Protein AF-A0A1G8WPL0-F1 (afdb_monomer_lite)

Organism: NCBI:txid2200

Radius of gyration: 19.4 Å; chains: 1; bounding box: 48×48×52 Å

Sequence (226 aa):
MVRQTDLYTSIHKAHRYALYTMAIQAGRTDYSEESSLERLNDLLAAFREQLRIHIEAEETFIHPLLSRRIPGGARDLEEEHRLHSEQFENLINHLEEIRALPEDFERLGEIGLEHYRALNRFIAGYLAHLDREEEDIQPALWRLATEDELLGALGGYLSGMRDITPEDAGYLLKIMVPAYDPDELRTVFERAEGAPKEAREMLYALTESMLSTKELAAVKKRFEER

Foldseek 3Di:
DPDFFDQQPQLVLLVVLLLVVLLVLLVVQDLLDLVSLVVNLVSLVLVLVVLVLQLVLCVVQPVVLQCVQPPCRCVVLNVLSVVLNVLSVVLSVLSVVSSPDHSVPPCSVVSSVVSSVSSVVSVVSVVVSSVCCRPPVRVVSVVRDDSVSSVRSNVSSVVSVVPDDPSSLLSSLLSNLLSDALVVLLVVQVVCVPPDPVSNVSNVVSNVVRDDPVRVVSNVVVVVVD

InterPro domains:
  IPR012312 Hemerythrin-like [PF01814] (9-141)

Structure (mmCIF, N/CA/C/O backbone):
data_AF-A0A1G8WPL0-F1
#
_entry.id   AF-A0A1G8WPL0-F1
#
loop_
_atom_site.group_PDB
_atom_site.id
_atom_site.type_symbol
_atom_site.label_atom_id
_atom_site.label_alt_id
_atom_site.label_comp_id
_atom_site.label_asym_id
_atom_site.label_entity_id
_atom_site.label_seq_id
_atom_site.pdbx_PDB_ins_code
_atom_site.Cartn_x
_atom_site.Cartn_y
_atom_site.Cartn_z
_atom_site.occupancy
_atom_site.B_iso_or_equiv
_atom_site.auth_seq_id
_atom_site.auth_comp_id
_atom_site.auth_asym_id
_atom_site.auth_atom_id
_atom_site.pdbx_PDB_model_num
ATOM 1 N N . MET A 1 1 ? -26.149 4.082 16.723 1.00 41.53 1 MET A N 1
ATOM 2 C CA . MET A 1 1 ? -25.636 2.761 16.313 1.00 41.53 1 MET A CA 1
ATOM 3 C C . MET A 1 1 ? -24.198 2.724 16.794 1.00 41.53 1 MET A C 1
ATOM 5 O O . MET A 1 1 ? -23.480 3.664 16.476 1.00 41.53 1 MET A O 1
ATOM 9 N N . VAL A 1 2 ? -23.820 1.788 17.668 1.00 47.72 2 VAL A N 1
ATOM 10 C CA . VAL A 1 2 ? -22.409 1.660 18.069 1.00 47.72 2 VAL A CA 1
ATOM 11 C C . VAL A 1 2 ? -21.652 1.267 16.805 1.00 47.72 2 VAL A C 1
ATOM 13 O O . VAL A 1 2 ? -22.013 0.278 16.172 1.00 47.72 2 VAL A O 1
ATOM 16 N N . ARG A 1 3 ? -20.706 2.102 16.373 1.00 74.56 3 ARG A N 1
ATOM 17 C CA . ARG A 1 3 ? -19.837 1.784 15.240 1.00 74.56 3 ARG A CA 1
ATOM 18 C C . ARG A 1 3 ? -18.839 0.759 15.769 1.00 74.56 3 ARG A C 1
ATOM 20 O O . ARG A 1 3 ? -18.067 1.107 16.654 1.00 74.56 3 ARG A O 1
ATOM 27 N N . GLN A 1 4 ? -18.953 -0.489 15.323 1.00 89.25 4 GLN A N 1
ATOM 28 C CA . GLN A 1 4 ? -18.023 -1.550 15.711 1.00 89.25 4 GLN A CA 1
ATOM 29 C C . GLN A 1 4 ? -16.631 -1.230 15.162 1.00 89.25 4 GLN A C 1
ATOM 31 O O . GLN A 1 4 ? -16.517 -0.569 14.124 1.00 89.25 4 GLN A O 1
ATOM 36 N N . THR A 1 5 ? -15.589 -1.676 15.860 1.00 95.06 5 THR A N 1
ATOM 37 C CA . THR A 1 5 ? -14.205 -1.459 15.429 1.00 95.06 5 THR A CA 1
ATOM 38 C C . THR A 1 5 ? -13.940 -2.109 14.066 1.00 95.06 5 THR A C 1
ATOM 40 O O . THR A 1 5 ? -14.188 -3.298 13.867 1.00 95.06 5 THR A O 1
ATOM 43 N N . ASP A 1 6 ? -13.436 -1.304 13.133 1.00 95.38 6 ASP A N 1
ATOM 44 C CA . ASP A 1 6 ? -12.989 -1.705 11.797 1.00 95.38 6 ASP A CA 1
ATOM 45 C C . ASP A 1 6 ? -11.473 -1.949 11.827 1.00 95.38 6 ASP A C 1
ATOM 47 O O . ASP A 1 6 ? -10.735 -1.135 12.392 1.00 95.38 6 ASP A O 1
ATOM 51 N N . LEU A 1 7 ? -11.030 -3.080 11.279 1.00 96.81 7 LEU A N 1
ATOM 52 C CA . LEU A 1 7 ? -9.642 -3.534 11.332 1.00 96.81 7 LEU A CA 1
ATOM 53 C C . LEU A 1 7 ? -8.900 -3.388 9.996 1.00 96.81 7 LEU A C 1
ATOM 55 O O . LEU A 1 7 ? -7.680 -3.264 10.015 1.00 96.81 7 LEU A O 1
ATOM 59 N N . TYR A 1 8 ? -9.618 -3.348 8.872 1.00 97.31 8 TYR A N 1
ATOM 60 C CA . TYR A 1 8 ? -9.037 -3.476 7.530 1.00 97.31 8 TYR A CA 1
ATOM 61 C C . TYR A 1 8 ? -9.053 -2.165 6.733 1.00 97.31 8 TYR A C 1
ATOM 63 O O . TYR A 1 8 ? -8.046 -1.758 6.146 1.00 97.31 8 TYR A O 1
ATOM 71 N N . THR A 1 9 ? -10.173 -1.433 6.759 1.00 95.62 9 THR A N 1
ATOM 72 C CA . THR A 1 9 ? -10.474 -0.349 5.807 1.00 95.62 9 THR A CA 1
ATOM 73 C C . THR A 1 9 ? -9.362 0.699 5.739 1.00 95.62 9 THR A C 1
ATOM 75 O O . THR A 1 9 ? -8.951 1.136 4.661 1.00 95.62 9 THR A O 1
ATOM 78 N N . SER A 1 10 ? -8.853 1.113 6.902 1.00 93.94 10 SER A N 1
ATOM 79 C CA . SER A 1 10 ? -7.851 2.176 7.005 1.00 93.94 10 SER A CA 1
ATOM 80 C C . SER A 1 10 ? -6.560 1.793 6.277 1.00 93.94 10 SER A C 1
ATOM 82 O O . SER A 1 10 ? -6.064 2.555 5.447 1.00 93.94 10 SER A O 1
ATOM 84 N N . ILE A 1 11 ? -5.987 0.622 6.558 1.00 95.44 11 ILE A N 1
ATOM 85 C CA . ILE A 1 11 ? -4.732 0.220 5.916 1.00 95.44 11 ILE A CA 1
ATOM 86 C C . ILE A 1 11 ? -4.956 -0.138 4.441 1.00 95.44 11 ILE A C 1
ATOM 88 O O . ILE A 1 11 ? -4.162 0.260 3.587 1.00 95.44 11 ILE A O 1
ATOM 92 N N . HIS A 1 12 ? -6.091 -0.746 4.096 1.00 98.31 12 HIS A N 1
ATOM 93 C CA . HIS A 1 12 ? -6.391 -1.111 2.711 1.00 98.31 12 HIS A CA 1
ATOM 94 C C . HIS A 1 12 ? -6.567 0.102 1.800 1.00 98.31 12 HIS A C 1
ATOM 96 O O . HIS A 1 12 ? -6.199 0.053 0.626 1.00 98.31 12 HIS A O 1
ATOM 102 N N . LYS A 1 13 ? -7.069 1.233 2.309 1.00 98.19 13 LYS A N 1
ATOM 103 C CA . LYS A 1 13 ? -7.064 2.498 1.555 1.00 98.19 13 LYS A CA 1
ATOM 104 C C . LYS A 1 13 ? -5.645 2.941 1.196 1.00 98.19 13 LYS A C 1
ATOM 106 O O . LYS A 1 13 ? -5.407 3.342 0.056 1.00 98.19 13 LYS A O 1
ATOM 111 N N . ALA A 1 14 ? -4.704 2.824 2.131 1.00 97.31 14 ALA A N 1
ATOM 112 C CA . ALA A 1 14 ? -3.303 3.153 1.890 1.00 97.31 14 ALA A CA 1
ATOM 113 C C . ALA A 1 14 ? -2.668 2.192 0.867 1.00 97.31 14 ALA A C 1
ATOM 115 O O . ALA A 1 14 ? -2.010 2.634 -0.076 1.00 97.31 14 ALA A O 1
ATOM 116 N N . HIS A 1 15 ? -2.944 0.889 0.978 1.00 98.31 15 HIS A N 1
ATOM 117 C CA . HIS A 1 15 ? -2.506 -0.107 -0.003 1.00 98.31 15 HIS A CA 1
ATOM 118 C C . HIS A 1 15 ? -3.070 0.172 -1.396 1.00 98.31 15 HIS A C 1
ATOM 120 O O . HIS A 1 15 ? -2.315 0.197 -2.364 1.00 98.31 15 HIS A O 1
ATOM 126 N N . ARG A 1 16 ? -4.363 0.489 -1.519 1.00 98.62 16 ARG A N 1
ATOM 127 C CA . ARG A 1 16 ? -4.971 0.890 -2.798 1.00 98.62 16 ARG A CA 1
ATOM 128 C C . ARG A 1 16 ? -4.273 2.102 -3.411 1.00 98.62 16 ARG A C 1
ATOM 130 O O . ARG A 1 16 ? -3.974 2.079 -4.604 1.00 98.62 16 ARG A O 1
ATOM 137 N N . TYR A 1 17 ? -3.959 3.128 -2.619 1.00 98.31 17 TYR A N 1
ATOM 138 C CA . TYR A 1 17 ? -3.188 4.275 -3.107 1.00 98.31 17 TYR A CA 1
ATOM 139 C C . TYR A 1 17 ? -1.814 3.856 -3.653 1.00 98.31 17 TYR A C 1
ATOM 141 O O . TYR A 1 17 ? -1.439 4.269 -4.756 1.00 98.31 17 TYR A O 1
ATOM 149 N N . ALA A 1 18 ? -1.090 3.005 -2.920 1.00 98.25 18 ALA A N 1
ATOM 150 C CA . ALA A 1 18 ? 0.205 2.486 -3.347 1.00 98.25 18 ALA A CA 1
ATOM 151 C C . ALA A 1 18 ? 0.094 1.701 -4.665 1.00 98.25 18 ALA A C 1
ATOM 153 O O . ALA A 1 18 ? 0.794 2.017 -5.624 1.00 98.25 18 ALA A O 1
ATOM 154 N N . LEU A 1 19 ? -0.841 0.750 -4.756 1.00 98.56 19 LEU A N 1
ATOM 155 C CA . LEU A 1 19 ? -1.059 -0.097 -5.936 1.00 98.56 19 LEU A CA 1
ATOM 156 C C . LEU A 1 19 ? -1.392 0.726 -7.184 1.00 98.56 19 LEU A C 1
ATOM 158 O O . LEU A 1 19 ? -0.793 0.520 -8.241 1.00 98.56 19 LEU A O 1
ATOM 162 N N . TYR A 1 20 ? -2.311 1.690 -7.076 1.00 98.44 20 TYR A N 1
ATOM 163 C CA . TYR A 1 20 ? -2.668 2.543 -8.211 1.00 98.44 20 TYR A CA 1
ATOM 164 C C . TYR A 1 20 ? -1.515 3.454 -8.629 1.00 98.44 20 TYR A C 1
ATOM 166 O O . TYR A 1 20 ? -1.272 3.630 -9.824 1.00 98.44 20 TYR A O 1
ATOM 174 N N . THR A 1 21 ? -0.763 3.984 -7.664 1.00 97.06 21 THR A N 1
ATOM 175 C CA . THR A 1 21 ? 0.442 4.766 -7.952 1.00 97.06 21 THR A CA 1
ATOM 176 C C . THR A 1 21 ? 1.482 3.908 -8.673 1.00 97.06 21 THR A C 1
ATOM 178 O O . THR A 1 21 ? 1.992 4.325 -9.712 1.00 97.06 21 THR A O 1
ATOM 181 N N . MET A 1 22 ? 1.738 2.685 -8.199 1.00 97.00 22 MET A N 1
ATOM 182 C CA . MET A 1 22 ? 2.648 1.729 -8.838 1.00 97.00 22 MET A CA 1
ATOM 183 C C . MET A 1 22 ? 2.229 1.392 -10.266 1.00 97.00 22 MET A C 1
ATOM 185 O O . MET A 1 22 ? 3.065 1.445 -11.164 1.00 97.00 22 MET A O 1
ATOM 189 N N . ALA A 1 23 ? 0.944 1.116 -10.509 1.00 98.06 23 ALA A N 1
ATOM 190 C CA . ALA A 1 23 ? 0.442 0.846 -11.855 1.00 98.06 23 ALA A CA 1
ATOM 191 C C . ALA A 1 23 ? 0.694 2.024 -12.810 1.00 98.06 23 ALA A C 1
ATOM 193 O O . ALA A 1 23 ? 1.128 1.826 -13.945 1.00 98.06 23 ALA A O 1
ATOM 194 N N . ILE A 1 24 ? 0.451 3.256 -12.355 1.00 97.81 24 ILE A N 1
ATOM 195 C CA . ILE A 1 24 ? 0.673 4.459 -13.167 1.00 97.81 24 ILE A CA 1
ATOM 196 C C . ILE A 1 24 ? 2.165 4.656 -13.456 1.00 97.81 24 ILE A C 1
ATOM 198 O O . ILE A 1 24 ? 2.523 4.951 -14.596 1.00 97.81 24 ILE A O 1
ATOM 202 N N . GLN A 1 25 ? 3.030 4.493 -12.452 1.00 96.06 25 GLN A N 1
ATOM 203 C CA . GLN A 1 25 ? 4.475 4.673 -12.616 1.00 96.06 25 GLN A CA 1
ATOM 204 C C . GLN A 1 25 ? 5.074 3.595 -13.523 1.00 96.06 25 GLN A C 1
ATOM 206 O O . GLN A 1 25 ? 5.730 3.933 -14.504 1.00 96.06 25 GLN A O 1
ATOM 211 N N . ALA A 1 26 ? 4.759 2.320 -13.282 1.00 96.50 26 ALA A N 1
ATOM 212 C CA . ALA A 1 26 ? 5.244 1.201 -14.089 1.00 96.50 26 ALA A CA 1
ATOM 213 C C . ALA A 1 26 ? 4.806 1.286 -15.561 1.00 96.50 26 ALA A C 1
ATOM 215 O O . ALA A 1 26 ? 5.533 0.848 -16.450 1.00 96.50 26 ALA A O 1
ATOM 216 N N . GLY A 1 27 ? 3.629 1.863 -15.836 1.00 96.94 27 GLY A N 1
ATOM 217 C CA . GLY A 1 27 ? 3.153 2.108 -17.201 1.00 96.94 27 GLY A CA 1
ATOM 218 C C . GLY A 1 27 ? 3.870 3.257 -17.923 1.00 96.94 27 GLY A C 1
ATOM 219 O O . GLY A 1 27 ? 3.719 3.403 -19.135 1.00 96.94 27 GLY A O 1
ATOM 220 N N . ARG A 1 28 ? 4.630 4.083 -17.194 1.00 96.06 28 ARG A N 1
ATOM 221 C CA . ARG A 1 28 ? 5.432 5.200 -17.720 1.00 96.06 28 ARG A CA 1
ATOM 222 C C . ARG A 1 28 ? 6.934 4.914 -17.718 1.00 96.06 28 ARG A C 1
ATOM 224 O O . ARG A 1 28 ? 7.677 5.726 -18.263 1.00 96.06 28 ARG A O 1
ATOM 231 N N . THR A 1 29 ? 7.368 3.827 -17.084 1.00 96.44 29 THR A N 1
ATOM 232 C CA . THR A 1 29 ? 8.774 3.428 -16.991 1.00 96.44 29 THR A CA 1
ATOM 233 C C . THR A 1 29 ? 9.367 3.225 -18.381 1.00 96.44 29 THR A C 1
ATOM 235 O O . THR A 1 29 ? 8.833 2.460 -19.185 1.00 96.44 29 THR A O 1
ATOM 238 N N . ASP A 1 30 ? 10.491 3.888 -18.645 1.00 94.75 30 ASP A N 1
ATOM 239 C CA . ASP A 1 30 ? 11.350 3.550 -19.773 1.00 94.75 30 ASP A CA 1
ATOM 240 C C . ASP A 1 30 ? 12.241 2.372 -19.365 1.00 94.75 30 ASP A C 1
ATOM 242 O O . ASP A 1 30 ? 13.157 2.520 -18.561 1.00 94.75 30 ASP A O 1
ATOM 246 N N . TYR A 1 31 ? 11.943 1.183 -19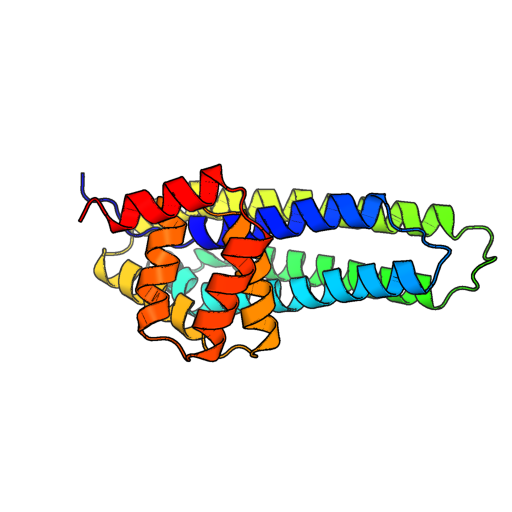.888 1.00 93.19 31 TYR A N 1
ATOM 247 C CA . TYR A 1 31 ? 12.687 -0.034 -19.557 1.00 93.19 31 TYR A CA 1
ATOM 248 C C . TYR A 1 31 ? 14.069 -0.099 -20.223 1.00 93.19 31 TYR A C 1
ATOM 250 O O . TYR A 1 31 ? 14.812 -1.033 -19.948 1.00 93.19 31 TYR A O 1
ATOM 258 N N . SER A 1 32 ? 14.413 0.868 -21.083 1.00 91.75 32 SER A N 1
ATOM 259 C CA . SER A 1 32 ? 15.751 1.008 -21.672 1.00 91.75 32 SER A CA 1
ATOM 260 C C . SER A 1 32 ? 16.666 1.966 -20.908 1.00 91.75 32 SER A C 1
ATOM 262 O O . SER A 1 32 ? 17.826 2.126 -21.274 1.00 91.75 32 SER A O 1
ATOM 264 N N . GLU A 1 33 ? 16.165 2.595 -19.840 1.00 94.31 33 GLU A N 1
ATOM 265 C CA . GLU A 1 33 ? 16.915 3.554 -19.034 1.00 94.31 33 GLU A CA 1
ATOM 266 C C . GLU A 1 33 ? 17.129 3.016 -17.610 1.00 94.31 33 GLU A C 1
ATOM 268 O O . GLU A 1 33 ? 16.176 2.895 -16.837 1.00 94.31 33 GLU A O 1
ATOM 273 N N . GLU A 1 34 ? 18.387 2.787 -17.212 1.00 93.81 34 GLU A N 1
ATOM 274 C CA . GLU A 1 34 ? 18.719 2.252 -15.876 1.00 93.81 34 GLU A CA 1
ATOM 275 C C . GLU A 1 34 ? 18.111 3.087 -14.741 1.00 93.81 34 GLU A C 1
ATOM 277 O O . GLU A 1 34 ? 17.541 2.546 -13.798 1.00 93.81 34 GLU A O 1
ATOM 282 N N . SER A 1 35 ? 18.135 4.420 -14.859 1.00 95.56 35 SER A N 1
ATOM 283 C CA . SER A 1 35 ? 17.576 5.296 -13.822 1.00 95.56 35 SER A CA 1
ATOM 284 C C . SER A 1 35 ? 16.053 5.136 -13.667 1.00 95.56 35 SER A C 1
ATOM 286 O O . SER A 1 35 ? 15.508 5.336 -12.580 1.00 95.56 35 SER A O 1
ATOM 288 N N . SER A 1 36 ? 15.344 4.778 -14.745 1.00 96.44 36 SER A N 1
ATOM 289 C CA . SER A 1 36 ? 13.910 4.476 -14.707 1.00 96.44 36 SER A CA 1
ATOM 290 C C . SER A 1 36 ? 13.631 3.120 -14.066 1.00 96.44 36 SER A C 1
ATOM 292 O O . SER A 1 36 ? 12.661 3.006 -13.311 1.00 96.44 36 SER A O 1
ATOM 294 N N . LEU A 1 37 ? 14.480 2.122 -14.318 1.00 96.31 37 LEU A N 1
ATOM 295 C CA . LEU A 1 37 ? 14.386 0.808 -13.687 1.00 96.31 37 LEU A CA 1
ATOM 296 C C . LEU A 1 37 ? 14.693 0.874 -12.186 1.00 96.31 37 LEU A C 1
ATOM 298 O O . LEU A 1 37 ? 13.946 0.297 -11.402 1.00 96.31 37 LEU A O 1
ATOM 302 N N . GLU A 1 38 ? 15.715 1.632 -11.778 1.00 96.75 38 GLU A N 1
ATOM 303 C CA . GLU A 1 38 ? 16.071 1.848 -10.368 1.00 96.75 38 GLU A CA 1
ATOM 304 C C . GLU A 1 38 ? 14.902 2.468 -9.588 1.00 96.75 38 GLU A C 1
ATOM 306 O O . GLU A 1 38 ? 14.479 1.930 -8.567 1.00 96.75 38 GLU A O 1
ATOM 311 N N . ARG A 1 39 ? 14.269 3.519 -10.131 1.00 96.56 39 ARG A N 1
ATOM 312 C CA . ARG A 1 39 ? 13.074 4.129 -9.517 1.00 96.56 39 ARG A CA 1
ATOM 313 C C . ARG A 1 39 ? 11.905 3.155 -9.374 1.00 96.56 39 ARG A C 1
ATOM 315 O O . ARG A 1 39 ? 11.168 3.227 -8.391 1.00 96.56 39 ARG A O 1
ATOM 322 N N . LEU A 1 40 ? 11.680 2.299 -10.373 1.00 97.31 40 LEU A N 1
ATOM 323 C CA . LEU A 1 40 ? 10.622 1.292 -10.305 1.00 97.31 40 LEU A CA 1
ATOM 324 C C . LEU A 1 40 ? 10.960 0.221 -9.263 1.00 97.31 40 LEU A C 1
ATOM 326 O O . LEU A 1 40 ? 10.083 -0.163 -8.494 1.00 97.31 40 LEU A O 1
ATOM 330 N N . ASN A 1 41 ? 12.219 -0.211 -9.202 1.00 97.31 41 ASN A N 1
ATOM 331 C CA . ASN A 1 41 ? 12.690 -1.177 -8.221 1.00 97.31 41 ASN A CA 1
ATOM 332 C C . ASN A 1 41 ? 12.525 -0.659 -6.788 1.00 97.31 41 ASN A C 1
ATOM 334 O O . ASN A 1 41 ? 11.943 -1.357 -5.964 1.00 97.31 41 ASN A O 1
ATOM 338 N N . ASP A 1 42 ? 12.934 0.579 -6.505 1.00 96.19 42 ASP A N 1
ATOM 339 C CA . ASP A 1 42 ? 12.771 1.192 -5.179 1.00 96.19 42 ASP A CA 1
ATOM 340 C C . ASP A 1 42 ? 11.298 1.245 -4.75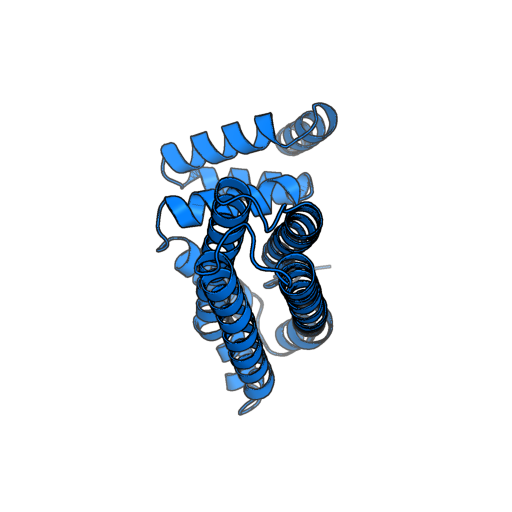5 1.00 96.19 42 ASP A C 1
ATOM 342 O O . ASP A 1 42 ? 10.947 0.971 -3.605 1.00 96.19 42 ASP A O 1
ATOM 346 N N . LEU A 1 43 ? 10.410 1.560 -5.702 1.00 96.00 43 LEU A N 1
ATOM 347 C CA . LEU A 1 43 ? 8.974 1.604 -5.460 1.00 96.00 43 LEU A CA 1
ATOM 348 C C . LEU A 1 43 ? 8.401 0.217 -5.124 1.00 96.00 43 LEU A C 1
ATOM 350 O O . LEU A 1 43 ? 7.604 0.103 -4.189 1.00 96.00 43 LEU A O 1
ATOM 354 N N . LEU A 1 44 ? 8.803 -0.824 -5.863 1.00 97.50 44 LEU A N 1
ATOM 355 C CA . LEU A 1 44 ? 8.394 -2.204 -5.588 1.00 97.50 44 LEU A CA 1
ATOM 356 C C . LEU A 1 44 ? 8.980 -2.701 -4.262 1.00 97.50 44 LEU A C 1
ATOM 358 O O . LEU A 1 44 ? 8.253 -3.277 -3.459 1.00 97.50 44 LEU A O 1
ATOM 362 N N . ALA A 1 45 ? 10.259 -2.438 -3.995 1.00 96.75 45 ALA A N 1
ATOM 363 C CA . ALA A 1 45 ? 10.938 -2.857 -2.773 1.00 96.75 45 ALA A CA 1
ATOM 364 C C . ALA A 1 45 ? 10.294 -2.250 -1.518 1.00 96.75 45 ALA A C 1
ATOM 366 O O . ALA A 1 45 ? 10.083 -2.960 -0.534 1.00 96.75 45 ALA A O 1
ATOM 367 N N . ALA A 1 46 ? 9.919 -0.969 -1.568 1.00 95.81 46 ALA A N 1
ATOM 368 C CA . ALA A 1 46 ? 9.226 -0.318 -0.464 1.00 95.81 46 ALA A CA 1
ATOM 369 C C . ALA A 1 46 ? 7.818 -0.900 -0.236 1.00 95.81 46 ALA A C 1
ATOM 371 O O . ALA A 1 46 ? 7.417 -1.124 0.906 1.00 95.81 46 ALA A O 1
ATOM 372 N N . PHE A 1 47 ? 7.072 -1.202 -1.308 1.00 97.62 47 PHE A N 1
ATOM 373 C CA . PHE A 1 47 ? 5.760 -1.842 -1.166 1.00 97.62 47 PHE A CA 1
ATOM 374 C C . PHE A 1 47 ? 5.861 -3.289 -0.672 1.00 97.62 47 PHE A C 1
ATOM 376 O O . PHE A 1 47 ? 5.035 -3.696 0.140 1.00 97.62 47 PHE A O 1
ATOM 383 N N . ARG A 1 48 ? 6.875 -4.052 -1.104 1.00 97.62 48 ARG A N 1
ATOM 384 C CA . ARG A 1 48 ? 7.140 -5.408 -0.595 1.00 97.62 48 ARG A CA 1
ATOM 385 C C . ARG A 1 48 ? 7.243 -5.408 0.922 1.00 97.62 48 ARG A C 1
ATOM 387 O O . ARG A 1 48 ? 6.630 -6.247 1.574 1.00 97.62 48 ARG A O 1
ATOM 394 N N . GLU A 1 49 ? 8.017 -4.479 1.476 1.00 96.00 49 GLU A N 1
ATOM 395 C CA . GLU A 1 49 ? 8.218 -4.434 2.920 1.00 96.00 49 GLU A CA 1
ATOM 396 C C . GLU A 1 49 ? 6.919 -4.085 3.654 1.00 96.00 49 GLU A C 1
ATOM 398 O O . GLU A 1 49 ? 6.583 -4.730 4.645 1.00 96.00 49 GLU A O 1
ATOM 403 N N . GLN A 1 50 ? 6.110 -3.164 3.117 1.00 95.50 50 GLN A N 1
ATOM 404 C CA . GLN A 1 50 ? 4.778 -2.902 3.674 1.00 95.50 50 GLN A CA 1
ATOM 405 C C . GLN A 1 50 ? 3.834 -4.099 3.587 1.00 95.50 50 GLN A C 1
ATOM 407 O O . GLN A 1 50 ? 3.132 -4.377 4.555 1.00 95.50 50 GLN A O 1
ATOM 412 N N . LEU A 1 51 ? 3.819 -4.808 2.456 1.00 96.69 51 LEU A N 1
ATOM 413 C CA . LEU A 1 51 ? 3.013 -6.013 2.278 1.00 96.69 51 LEU A CA 1
ATOM 414 C C . LEU A 1 51 ? 3.387 -7.063 3.331 1.00 96.69 51 LEU A C 1
ATOM 416 O O . LEU A 1 51 ? 2.508 -7.618 3.985 1.00 96.69 51 LEU A O 1
ATOM 420 N N . ARG A 1 52 ? 4.690 -7.268 3.552 1.00 96.56 52 ARG A N 1
ATOM 421 C CA . ARG A 1 52 ? 5.220 -8.179 4.572 1.00 96.56 52 ARG A CA 1
ATOM 422 C C . ARG A 1 52 ? 4.770 -7.783 5.983 1.00 96.56 52 ARG A C 1
ATOM 424 O O . ARG A 1 52 ? 4.279 -8.633 6.719 1.00 96.56 52 ARG A O 1
ATOM 431 N N . ILE A 1 53 ? 4.930 -6.508 6.348 1.00 94.81 53 ILE A N 1
ATOM 432 C CA . ILE A 1 53 ? 4.537 -5.965 7.661 1.00 94.81 53 ILE A CA 1
ATOM 433 C C . ILE A 1 53 ? 3.031 -6.128 7.896 1.00 94.81 53 ILE A C 1
ATOM 435 O O . ILE A 1 53 ? 2.616 -6.515 8.987 1.00 94.81 53 ILE A O 1
ATOM 439 N N . HIS A 1 54 ? 2.220 -5.821 6.885 1.00 95.69 54 HIS A N 1
ATOM 440 C CA . HIS A 1 54 ? 0.767 -5.930 6.946 1.00 95.69 54 HIS A CA 1
ATOM 441 C C . HIS A 1 54 ? 0.329 -7.372 7.188 1.00 95.69 54 HIS A C 1
ATOM 443 O O . HIS A 1 54 ? -0.290 -7.635 8.215 1.00 95.69 54 HIS A O 1
ATOM 449 N N . ILE A 1 55 ? 0.753 -8.301 6.326 1.00 96.69 55 ILE A N 1
ATOM 450 C CA . ILE A 1 55 ? 0.440 -9.732 6.443 1.00 96.69 55 ILE A CA 1
ATOM 451 C C . ILE A 1 55 ? 0.835 -10.266 7.825 1.00 96.69 55 ILE A C 1
ATOM 453 O O . ILE A 1 55 ? 0.030 -10.903 8.503 1.00 96.69 55 ILE A O 1
ATOM 457 N N . GLU A 1 56 ? 2.053 -9.962 8.289 1.00 95.88 56 GLU A N 1
ATOM 458 C CA . GLU A 1 56 ? 2.530 -10.407 9.603 1.00 95.88 56 GLU A CA 1
ATOM 459 C C . GLU A 1 56 ? 1.640 -9.883 10.742 1.00 95.88 56 GLU A C 1
ATOM 461 O O . GLU A 1 56 ? 1.318 -10.621 11.681 1.00 95.88 56 GLU A O 1
ATOM 466 N N . ALA A 1 57 ? 1.206 -8.624 10.668 1.00 95.12 57 ALA A N 1
ATOM 467 C CA . ALA A 1 57 ? 0.343 -8.026 11.676 1.00 95.12 57 ALA A CA 1
ATOM 468 C C . ALA A 1 57 ? -1.072 -8.634 11.668 1.00 95.12 57 ALA A C 1
ATOM 470 O O . ALA A 1 57 ? -1.640 -8.880 12.737 1.00 95.12 57 ALA A O 1
ATOM 471 N N . GLU A 1 58 ? -1.646 -8.927 10.505 1.00 96.56 58 GLU A N 1
ATOM 472 C CA . GLU A 1 58 ? -2.971 -9.552 10.413 1.00 96.56 58 GLU A CA 1
ATOM 473 C C . GLU A 1 58 ? -2.960 -10.990 10.920 1.00 96.56 58 GLU A C 1
ATOM 475 O O . GLU A 1 58 ? -3.782 -11.356 11.768 1.00 96.56 58 GLU A O 1
ATOM 480 N N . GLU A 1 59 ? -1.976 -11.780 10.495 1.00 97.00 59 GLU A N 1
ATOM 481 C CA . GLU A 1 59 ? -1.813 -13.168 10.929 1.00 97.00 59 GLU A CA 1
ATOM 482 C C . GLU A 1 59 ? -1.530 -13.275 12.432 1.00 97.00 59 GLU A C 1
ATOM 484 O O . GLU A 1 59 ? -1.975 -14.216 13.098 1.00 97.00 59 GLU A O 1
ATOM 489 N N . THR A 1 60 ? -0.852 -12.277 13.003 1.00 96.81 60 THR A N 1
ATOM 490 C CA . THR A 1 60 ? -0.531 -12.248 14.434 1.00 96.81 60 THR A CA 1
ATOM 491 C C . THR A 1 60 ? -1.699 -11.768 15.295 1.00 96.81 60 THR A C 1
ATOM 493 O O . THR A 1 60 ? -1.921 -12.311 16.384 1.00 96.81 60 THR A O 1
ATOM 496 N N . PHE A 1 61 ? -2.443 -10.748 14.857 1.00 96.56 61 PHE A N 1
ATOM 497 C CA . PHE A 1 61 ? -3.390 -10.038 15.728 1.00 96.56 61 PHE A CA 1
ATOM 498 C C . PHE A 1 61 ? -4.858 -10.177 15.321 1.00 96.56 61 PHE A C 1
ATOM 500 O O . PHE A 1 61 ? -5.721 -10.145 16.200 1.00 96.56 61 PHE A O 1
ATOM 507 N N . ILE A 1 62 ? -5.159 -10.370 14.035 1.00 96.56 62 ILE A N 1
ATOM 508 C CA . ILE A 1 62 ? -6.531 -10.373 13.510 1.00 96.56 62 ILE A CA 1
ATOM 509 C C . ILE A 1 62 ? -7.018 -11.800 13.239 1.00 96.56 62 ILE A C 1
ATOM 511 O O . ILE A 1 62 ? -8.011 -12.238 13.829 1.00 96.56 62 ILE A O 1
ATOM 515 N N . HIS A 1 63 ? -6.300 -12.569 12.420 1.00 96.88 63 HIS A N 1
ATOM 516 C CA . HIS A 1 63 ? -6.660 -13.940 12.038 1.00 96.88 63 HIS A CA 1
ATOM 517 C C . HIS A 1 63 ? -6.913 -14.887 13.225 1.00 96.88 63 HIS A C 1
ATOM 519 O O . HIS A 1 63 ? -7.842 -15.707 13.156 1.00 96.88 63 HIS A O 1
ATOM 525 N N . PRO A 1 64 ? -6.206 -14.770 14.371 1.00 96.31 64 PRO A N 1
ATOM 526 C CA . PRO A 1 64 ? -6.500 -15.594 15.537 1.00 96.31 64 PRO A CA 1
ATOM 527 C C . PRO A 1 64 ? -7.915 -15.400 16.094 1.00 96.31 64 PRO A C 1
ATOM 529 O O . PRO A 1 64 ? -8.448 -16.333 16.701 1.00 96.31 64 PRO A O 1
ATOM 532 N N . LEU A 1 65 ? -8.552 -14.238 15.894 1.00 95.62 65 LEU A N 1
ATOM 533 C CA . LEU A 1 65 ? -9.944 -14.022 16.303 1.00 95.62 65 LEU A CA 1
ATOM 534 C C . LEU A 1 65 ? -10.906 -14.929 15.522 1.00 95.62 65 LEU A C 1
ATOM 536 O O . LEU A 1 65 ? -11.810 -15.518 16.121 1.00 95.62 65 LEU A O 1
ATOM 540 N N . LEU A 1 66 ? -10.674 -15.114 14.218 1.00 94.50 66 LEU A N 1
ATOM 541 C CA . LEU A 1 66 ? -11.443 -16.042 13.381 1.00 94.50 66 LEU A CA 1
ATOM 542 C C . LEU A 1 66 ? -11.157 -17.488 13.773 1.00 94.50 66 LEU A C 1
ATOM 544 O O . LEU A 1 66 ? -12.076 -18.244 14.092 1.00 94.50 66 LEU A O 1
ATOM 548 N N . SER A 1 67 ? -9.877 -17.863 13.808 1.00 94.81 67 SER A N 1
ATOM 549 C CA . SER A 1 67 ? -9.443 -19.249 14.011 1.00 94.81 67 SER A CA 1
ATOM 550 C C . SER A 1 67 ? -9.835 -19.821 15.379 1.00 94.81 67 SER A C 1
ATOM 552 O O . SER A 1 67 ? -10.059 -21.026 15.507 1.00 94.81 67 SER A O 1
ATOM 554 N N . ARG A 1 68 ? -9.987 -18.974 16.409 1.00 93.69 68 ARG A N 1
ATOM 555 C CA . ARG A 1 68 ? -10.505 -19.379 17.733 1.00 93.69 68 ARG A CA 1
ATOM 556 C C . ARG A 1 68 ? -11.995 -19.725 17.729 1.00 93.69 68 ARG A C 1
ATOM 558 O O . ARG A 1 68 ? -12.447 -20.443 18.619 1.00 93.69 68 ARG A O 1
ATOM 565 N N . ARG A 1 69 ? -12.767 -19.182 16.786 1.00 93.19 69 ARG A N 1
ATOM 566 C CA . ARG A 1 69 ? -14.228 -19.350 16.700 1.00 93.19 69 ARG A CA 1
ATOM 567 C C . ARG A 1 69 ? -14.614 -20.375 15.637 1.00 93.19 69 ARG A C 1
ATOM 569 O O . ARG A 1 69 ? -15.564 -21.128 15.833 1.00 93.19 69 ARG A O 1
ATOM 576 N N . ILE A 1 70 ? -13.851 -20.431 14.550 1.00 91.75 70 ILE A N 1
ATOM 577 C CA . ILE A 1 70 ? -14.017 -21.356 13.433 1.00 91.75 70 ILE A CA 1
ATOM 578 C C . ILE A 1 70 ? -12.651 -22.010 13.193 1.00 91.75 70 ILE A C 1
ATOM 580 O O . ILE A 1 70 ? -11.749 -21.338 12.698 1.00 91.75 70 ILE A O 1
ATOM 584 N N . PRO A 1 71 ? -12.452 -23.294 13.542 1.00 90.50 71 PRO A N 1
ATOM 585 C CA . PRO A 1 71 ? -11.180 -23.972 13.310 1.00 90.50 71 PRO A CA 1
ATOM 586 C C . PRO A 1 71 ? -10.752 -23.900 11.838 1.00 90.50 71 PRO A C 1
ATOM 588 O O . PRO A 1 71 ? -11.452 -24.401 10.960 1.00 90.50 71 PRO A O 1
ATOM 591 N N . GLY A 1 72 ? -9.595 -23.285 11.577 1.00 89.19 72 GLY A N 1
ATOM 592 C CA . GLY A 1 72 ? -9.100 -23.036 10.219 1.00 89.19 72 GLY A CA 1
ATOM 593 C C . GLY A 1 72 ? -9.796 -21.885 9.485 1.00 89.19 72 GLY A C 1
ATOM 594 O O . GLY A 1 72 ? -9.646 -21.787 8.274 1.00 89.19 72 GLY A O 1
ATOM 595 N N . GLY A 1 73 ? -10.542 -21.027 10.188 1.00 90.69 73 GLY A N 1
ATOM 596 C CA . GLY A 1 73 ? -11.323 -19.931 9.607 1.00 90.69 73 GLY A CA 1
ATOM 597 C C . GLY A 1 73 ? -10.506 -18.856 8.886 1.00 90.69 73 GLY A C 1
ATOM 598 O O . GLY A 1 73 ? -11.082 -18.125 8.091 1.00 90.69 73 GLY A O 1
ATOM 599 N N . ALA A 1 74 ? -9.194 -18.788 9.131 1.00 95.31 74 ALA A N 1
ATOM 600 C CA . ALA A 1 74 ? -8.271 -17.900 8.422 1.00 95.31 74 ALA A CA 1
ATOM 601 C C . ALA A 1 74 ? -7.384 -18.615 7.384 1.00 95.31 74 ALA A C 1
ATOM 603 O O . ALA A 1 74 ? -6.632 -17.957 6.680 1.00 95.31 74 ALA A O 1
ATOM 604 N N . ARG A 1 75 ? -7.472 -19.949 7.245 1.00 96.00 75 ARG A N 1
ATOM 605 C CA . ARG A 1 75 ? -6.529 -20.728 6.418 1.00 96.00 75 ARG A CA 1
ATOM 606 C C . ARG A 1 75 ? -6.493 -20.264 4.963 1.00 96.00 75 ARG A C 1
ATOM 608 O O . ARG A 1 75 ? -5.424 -20.205 4.372 1.00 96.00 75 ARG A O 1
ATOM 615 N N . ASP A 1 76 ? -7.659 -19.983 4.391 1.00 96.75 76 ASP A N 1
ATOM 616 C CA . ASP A 1 76 ? -7.740 -19.554 2.996 1.00 96.75 76 ASP A CA 1
ATOM 617 C C . ASP A 1 76 ? -7.164 -18.139 2.809 1.00 96.75 76 ASP A C 1
ATOM 619 O O . ASP A 1 76 ? -6.578 -17.879 1.767 1.00 96.75 76 ASP A O 1
ATOM 623 N N . LEU A 1 77 ? -7.281 -17.258 3.814 1.00 97.00 77 LEU A N 1
ATOM 624 C CA . LEU A 1 77 ? -6.685 -15.912 3.793 1.00 97.00 77 LEU A CA 1
ATOM 625 C C . LEU A 1 77 ? -5.159 -15.991 3.891 1.00 97.00 77 LEU A C 1
ATOM 627 O O . LEU A 1 77 ? -4.456 -15.386 3.097 1.00 97.00 77 LEU A O 1
ATOM 631 N N . GLU A 1 78 ? -4.644 -16.808 4.812 1.00 98.00 78 GLU A N 1
ATOM 632 C CA . GLU A 1 78 ? -3.201 -17.049 4.976 1.00 98.00 78 GLU A CA 1
ATOM 633 C C . GLU A 1 78 ? -2.580 -17.670 3.705 1.00 98.00 78 GLU A C 1
ATOM 635 O O . GLU A 1 78 ? -1.455 -17.357 3.315 1.00 98.00 78 GLU A O 1
ATOM 640 N N . GLU A 1 79 ? -3.322 -18.530 3.002 1.00 98.31 79 GLU A N 1
ATOM 641 C CA . GLU A 1 79 ? -2.885 -19.057 1.706 1.00 98.31 79 GLU A CA 1
ATOM 642 C C . GLU A 1 79 ? -2.907 -17.982 0.605 1.00 98.31 79 GLU A C 1
ATOM 644 O O . GLU A 1 79 ? -1.980 -17.921 -0.205 1.00 98.31 79 GLU A O 1
ATOM 649 N N . GLU A 1 80 ? -3.918 -17.108 0.578 1.00 98.25 80 GLU A N 1
ATOM 650 C CA . GLU A 1 80 ? -3.946 -15.941 -0.315 1.00 98.25 80 GLU A CA 1
ATOM 651 C C . GLU A 1 80 ? -2.761 -14.998 -0.043 1.00 98.25 80 GLU A C 1
ATOM 653 O O . GLU A 1 80 ? -2.070 -14.615 -0.990 1.00 98.25 80 GLU A O 1
ATOM 658 N N . HIS A 1 81 ? -2.445 -14.707 1.224 1.00 98.50 81 HIS A N 1
ATOM 659 C CA . HIS A 1 81 ? -1.261 -13.938 1.630 1.00 98.50 81 HIS A CA 1
ATOM 660 C C . HIS A 1 81 ? 0.032 -14.538 1.082 1.00 98.50 81 HIS A C 1
ATOM 662 O O . HIS A 1 81 ? 0.854 -13.828 0.488 1.00 98.50 81 HIS A O 1
ATOM 668 N N . ARG A 1 82 ? 0.208 -15.856 1.239 1.00 98.50 82 ARG A N 1
ATOM 669 C CA . ARG A 1 82 ? 1.376 -16.577 0.723 1.00 98.50 82 ARG A CA 1
ATOM 670 C C . ARG A 1 82 ? 1.477 -16.451 -0.796 1.00 98.50 82 ARG A C 1
ATOM 672 O O . ARG A 1 82 ? 2.537 -16.103 -1.312 1.00 98.50 82 ARG A O 1
ATOM 679 N N . LEU A 1 83 ? 0.380 -16.701 -1.511 1.00 98.31 83 LEU A N 1
ATOM 680 C CA . LEU A 1 83 ? 0.334 -16.629 -2.973 1.00 98.31 83 LEU A CA 1
ATOM 681 C C . LEU A 1 83 ? 0.611 -15.212 -3.489 1.00 98.31 83 LEU A C 1
ATOM 683 O O . LEU A 1 83 ? 1.346 -15.050 -4.464 1.00 98.31 83 LEU A O 1
ATOM 687 N N . HIS A 1 84 ? 0.065 -14.185 -2.838 1.00 98.25 84 HIS A N 1
ATOM 688 C CA . HIS A 1 84 ? 0.315 -12.791 -3.194 1.00 98.25 84 HIS A CA 1
ATOM 689 C C . HIS A 1 84 ? 1.758 -12.373 -2.916 1.00 98.25 84 HIS A C 1
ATOM 691 O O . HIS A 1 84 ? 2.368 -11.733 -3.772 1.00 98.25 84 HIS A O 1
ATOM 697 N N . SER A 1 85 ? 2.332 -12.798 -1.789 1.00 98.19 85 SER A N 1
ATOM 698 C CA . SER A 1 85 ? 3.747 -12.568 -1.476 1.00 98.19 85 SER A CA 1
ATOM 699 C C . SER A 1 85 ? 4.656 -13.201 -2.531 1.00 98.19 85 SER A C 1
ATOM 701 O O . SER A 1 85 ? 5.519 -12.532 -3.092 1.00 98.19 85 SER A O 1
ATOM 703 N N . GLU A 1 86 ? 4.414 -14.464 -2.891 1.00 98.31 86 GLU A N 1
ATOM 704 C CA . GLU A 1 86 ? 5.169 -15.156 -3.944 1.00 98.31 86 GLU A CA 1
ATOM 705 C C . GLU A 1 86 ? 5.012 -14.489 -5.310 1.00 98.31 86 GLU A C 1
ATOM 707 O O . GLU A 1 86 ? 5.984 -14.327 -6.051 1.00 98.31 86 GLU A O 1
ATOM 712 N N . GLN A 1 87 ? 3.792 -14.082 -5.664 1.00 98.12 87 GLN A N 1
ATOM 713 C CA . GLN A 1 87 ? 3.540 -13.370 -6.909 1.00 98.12 87 GLN A CA 1
ATOM 714 C C . GLN A 1 87 ? 4.298 -12.038 -6.954 1.00 98.12 87 GLN A C 1
ATOM 716 O O . GLN A 1 87 ? 4.833 -11.693 -8.007 1.00 98.12 87 GLN A O 1
ATOM 721 N N . PHE A 1 88 ? 4.368 -11.313 -5.837 1.00 98.31 88 PHE A N 1
ATOM 722 C CA . PHE A 1 88 ? 5.069 -10.036 -5.764 1.00 98.31 88 PHE A CA 1
ATOM 723 C C . PHE A 1 88 ? 6.595 -10.199 -5.812 1.00 98.31 88 PHE A C 1
ATOM 725 O O . PHE A 1 88 ? 7.254 -9.487 -6.567 1.00 98.31 88 PHE A O 1
ATOM 732 N N . GLU A 1 89 ? 7.158 -11.198 -5.125 1.00 98.25 89 GLU A N 1
ATOM 733 C CA . GLU A 1 89 ? 8.588 -11.525 -5.245 1.00 98.25 89 GLU A CA 1
ATOM 734 C C . GLU A 1 89 ? 8.971 -11.900 -6.680 1.00 98.25 89 GLU A C 1
ATOM 736 O O . GLU A 1 89 ? 10.008 -11.474 -7.187 1.00 98.25 89 GLU A O 1
ATOM 741 N N . ASN A 1 90 ? 8.114 -12.646 -7.382 1.00 98.06 90 ASN A N 1
ATOM 742 C CA . ASN A 1 90 ? 8.344 -12.972 -8.789 1.00 98.06 90 ASN A CA 1
ATOM 743 C C . ASN A 1 90 ? 8.367 -11.724 -9.689 1.00 98.06 90 ASN A C 1
ATOM 745 O O . ASN A 1 90 ? 9.101 -11.712 -10.676 1.00 98.06 90 ASN A O 1
ATOM 749 N N . LEU A 1 91 ? 7.609 -10.669 -9.361 1.00 97.88 91 LEU A N 1
ATOM 750 C CA . LEU A 1 91 ? 7.675 -9.392 -10.085 1.00 97.88 91 LEU A CA 1
ATOM 751 C C . LEU A 1 91 ? 9.017 -8.696 -9.870 1.00 97.88 91 LEU A C 1
ATOM 753 O O . LEU A 1 91 ? 9.626 -8.256 -10.841 1.00 97.88 91 LEU A O 1
ATOM 757 N N . ILE A 1 92 ? 9.491 -8.644 -8.624 1.00 98.06 92 ILE A N 1
ATOM 758 C CA . ILE A 1 92 ? 10.787 -8.044 -8.285 1.00 98.06 92 ILE A CA 1
ATOM 759 C C . ILE A 1 92 ? 11.917 -8.797 -8.990 1.00 98.06 92 ILE A C 1
ATOM 761 O O . ILE A 1 92 ? 12.739 -8.179 -9.660 1.00 98.06 92 ILE A O 1
ATOM 765 N N . ASN A 1 93 ? 11.916 -10.131 -8.930 1.00 98.19 93 ASN A N 1
ATOM 766 C CA . ASN A 1 93 ? 12.915 -10.949 -9.619 1.00 98.19 93 ASN A CA 1
ATOM 767 C C . ASN A 1 93 ? 12.893 -10.725 -11.138 1.00 98.19 93 ASN A C 1
ATOM 769 O O . ASN A 1 93 ? 13.947 -10.585 -11.752 1.00 98.19 93 ASN A O 1
ATOM 773 N N . HIS A 1 94 ? 11.707 -10.629 -11.745 1.00 97.94 94 HIS A N 1
ATOM 774 C CA . HIS A 1 94 ? 11.580 -10.333 -13.172 1.00 97.94 94 HIS A CA 1
ATOM 775 C C . HIS A 1 94 ? 12.118 -8.935 -13.526 1.00 97.94 94 HIS A C 1
ATOM 777 O O . HIS A 1 94 ? 12.729 -8.766 -14.579 1.00 97.94 94 HIS A O 1
ATOM 783 N N . LEU A 1 95 ? 11.943 -7.932 -12.657 1.00 97.94 95 LEU A N 1
ATOM 784 C CA . LEU A 1 95 ? 12.546 -6.613 -12.863 1.00 97.94 95 LEU A CA 1
ATOM 785 C C . LEU A 1 95 ? 14.077 -6.662 -12.777 1.00 97.94 95 LEU A C 1
ATOM 787 O O . LEU A 1 95 ? 14.746 -6.058 -13.612 1.00 97.94 95 LEU A O 1
ATOM 791 N N . GLU A 1 96 ? 14.635 -7.405 -11.823 1.00 97.44 96 GLU A N 1
ATOM 792 C CA . GLU A 1 96 ? 16.086 -7.602 -11.711 1.00 97.44 96 GLU A CA 1
ATOM 793 C C . GLU A 1 96 ? 16.668 -8.315 -12.940 1.00 97.44 96 GLU A C 1
ATOM 795 O O . GLU A 1 96 ? 17.726 -7.934 -13.442 1.00 97.44 96 GLU A O 1
ATOM 800 N N . GLU A 1 97 ? 15.953 -9.302 -13.487 1.00 96.94 97 GLU A N 1
ATOM 801 C CA . GLU A 1 97 ? 16.320 -9.936 -14.757 1.00 96.94 97 GLU A CA 1
ATOM 802 C C . GLU A 1 97 ? 16.346 -8.925 -15.908 1.00 96.94 97 GLU A C 1
ATOM 804 O O . GLU A 1 97 ? 17.271 -8.960 -16.718 1.00 96.94 97 GLU A O 1
ATOM 809 N N . ILE A 1 98 ? 15.376 -8.003 -15.967 1.00 96.94 98 ILE A N 1
ATOM 810 C CA . ILE A 1 98 ? 15.356 -6.930 -16.970 1.00 96.94 98 ILE A CA 1
ATOM 811 C C . ILE A 1 98 ? 16.563 -6.000 -16.804 1.00 96.94 98 ILE A C 1
ATOM 813 O O . ILE A 1 98 ? 17.223 -5.692 -17.792 1.00 96.94 98 ILE A O 1
ATOM 817 N N . ARG A 1 99 ? 16.883 -5.589 -15.572 1.00 96.38 99 ARG A N 1
ATOM 818 C CA . ARG A 1 99 ? 18.028 -4.709 -15.261 1.00 96.38 99 ARG A CA 1
ATOM 819 C C . ARG A 1 99 ? 19.381 -5.321 -15.619 1.00 96.38 99 ARG A C 1
ATOM 821 O O . ARG A 1 99 ? 20.340 -4.605 -15.884 1.00 96.38 99 ARG A O 1
ATOM 828 N N . ALA A 1 100 ? 19.474 -6.648 -15.636 1.00 96.00 100 ALA A N 1
ATOM 829 C CA . ALA A 1 100 ? 20.685 -7.35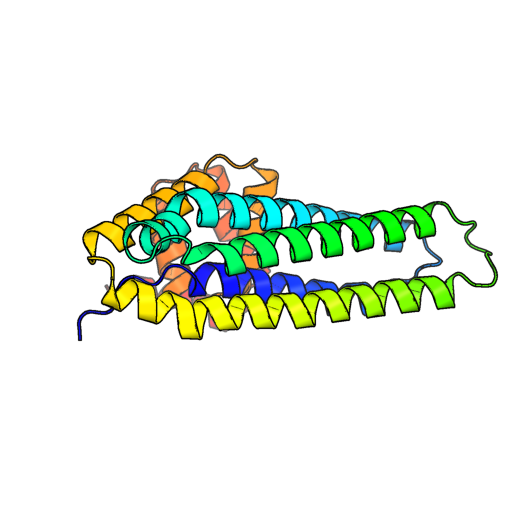5 -16.038 1.00 96.00 100 ALA A CA 1
ATOM 830 C C . ALA A 1 100 ? 20.877 -7.434 -17.569 1.00 96.00 100 ALA A C 1
ATOM 832 O O . ALA A 1 100 ? 21.937 -7.875 -18.027 1.00 96.00 100 ALA A O 1
ATOM 833 N N . LEU A 1 101 ? 19.873 -7.050 -18.368 1.00 95.88 101 LEU A N 1
ATOM 834 C CA . LEU A 1 101 ? 19.962 -7.049 -19.827 1.00 95.88 101 LEU A CA 1
ATOM 835 C C . LEU A 1 101 ? 20.698 -5.800 -20.345 1.00 95.88 101 LEU A C 1
ATOM 837 O O . LEU A 1 101 ? 20.609 -4.732 -19.745 1.00 95.88 101 LEU A O 1
ATOM 841 N N . PRO A 1 102 ? 21.394 -5.895 -21.493 1.00 92.94 102 PRO A N 1
ATOM 842 C CA . PRO A 1 102 ? 21.909 -4.718 -22.189 1.00 92.94 102 PRO A CA 1
ATOM 843 C C . PRO A 1 102 ? 20.789 -3.747 -22.594 1.00 92.94 102 PRO A C 1
ATOM 845 O O . PRO A 1 102 ? 19.716 -4.182 -23.015 1.00 92.94 102 PRO A O 1
ATOM 848 N N . GLU A 1 103 ? 21.066 -2.441 -22.561 1.00 89.06 103 GLU A N 1
ATOM 849 C CA . GLU A 1 103 ? 20.111 -1.389 -22.962 1.00 89.06 103 GLU A CA 1
ATOM 850 C C . GLU A 1 103 ? 19.617 -1.548 -24.416 1.00 89.06 103 GLU A C 1
ATOM 852 O O . GLU A 1 103 ? 18.491 -1.180 -24.743 1.00 89.06 103 GLU A O 1
ATOM 857 N N . ASP A 1 104 ? 20.442 -2.125 -25.296 1.00 89.62 104 ASP A N 1
ATOM 858 C CA . ASP A 1 104 ? 20.140 -2.373 -26.711 1.00 89.62 104 ASP A CA 1
ATOM 859 C C . ASP A 1 104 ? 19.564 -3.773 -26.986 1.00 89.62 104 ASP A C 1
ATOM 861 O O . ASP A 1 104 ? 19.470 -4.203 -28.141 1.00 89.62 104 ASP A O 1
ATOM 865 N N . PHE A 1 105 ? 19.151 -4.496 -25.942 1.00 95.06 105 PHE A N 1
ATOM 866 C CA . PHE A 1 105 ? 18.555 -5.815 -26.090 1.00 95.06 105 PHE A CA 1
ATOM 867 C C . PHE A 1 105 ? 17.262 -5.750 -26.922 1.00 95.06 105 PHE A C 1
ATOM 869 O O . PHE A 1 105 ? 16.284 -5.107 -26.547 1.00 95.06 105 PHE A O 1
ATOM 876 N N . GLU A 1 106 ? 17.233 -6.476 -28.046 1.00 94.25 106 GLU A N 1
ATOM 877 C CA . GLU A 1 106 ? 16.185 -6.388 -29.082 1.00 94.25 106 GLU A CA 1
ATOM 878 C C . GLU A 1 106 ? 14.751 -6.511 -28.535 1.00 94.25 106 GLU A C 1
ATOM 880 O O . GLU A 1 106 ? 13.831 -5.869 -29.040 1.00 94.25 106 GLU A O 1
ATOM 885 N N . ARG A 1 107 ? 14.550 -7.318 -27.484 1.00 95.62 107 ARG A N 1
ATOM 886 C CA . ARG A 1 107 ? 13.225 -7.615 -26.913 1.00 95.62 107 ARG A CA 1
ATOM 887 C C . ARG A 1 107 ? 12.921 -6.862 -25.617 1.00 95.62 107 ARG A C 1
ATOM 889 O O . ARG A 1 107 ? 11.927 -7.176 -24.965 1.00 95.62 107 ARG A O 1
ATOM 896 N N . LEU A 1 108 ? 13.731 -5.874 -25.235 1.00 94.62 108 LEU A N 1
ATOM 897 C CA . LEU A 1 108 ? 13.602 -5.173 -23.952 1.00 94.62 108 LEU A CA 1
ATOM 898 C C . LEU A 1 108 ? 12.208 -4.556 -23.761 1.00 94.62 108 LEU A C 1
ATOM 900 O O . LEU A 1 108 ? 11.588 -4.721 -22.712 1.00 94.62 108 LEU A O 1
ATOM 904 N N . GLY A 1 109 ? 11.654 -3.953 -24.818 1.00 92.94 109 GLY A N 1
ATOM 905 C CA . GLY A 1 109 ? 10.296 -3.404 -24.797 1.00 92.94 109 GLY A CA 1
ATOM 906 C C . GLY A 1 109 ? 9.194 -4.457 -24.602 1.00 92.94 109 GLY A C 1
ATOM 907 O O . GLY A 1 109 ? 8.201 -4.187 -23.929 1.00 92.94 109 GLY A O 1
ATOM 908 N N . GLU A 1 110 ? 9.357 -5.669 -25.146 1.00 96.50 110 GLU A N 1
ATOM 909 C CA . GLU A 1 110 ? 8.392 -6.763 -24.952 1.00 96.50 110 GLU A CA 1
ATOM 910 C C . GLU A 1 110 ? 8.407 -7.273 -23.509 1.00 96.50 110 GLU A C 1
ATOM 912 O O . GLU A 1 110 ? 7.347 -7.495 -22.921 1.00 96.50 110 GLU A O 1
ATOM 917 N N . ILE A 1 111 ? 9.604 -7.445 -22.941 1.00 97.19 111 ILE A N 1
ATOM 918 C CA . ILE A 1 111 ? 9.788 -7.955 -21.579 1.00 97.19 111 ILE A CA 1
ATOM 919 C C . ILE A 1 111 ? 9.307 -6.915 -20.558 1.00 97.19 111 ILE A C 1
ATOM 921 O O . ILE A 1 111 ? 8.546 -7.255 -19.652 1.00 97.19 111 ILE A O 1
ATOM 925 N N . GLY A 1 112 ? 9.632 -5.633 -20.762 1.00 97.00 112 GLY A N 1
ATOM 926 C CA . GLY A 1 112 ? 9.117 -4.540 -19.934 1.00 97.00 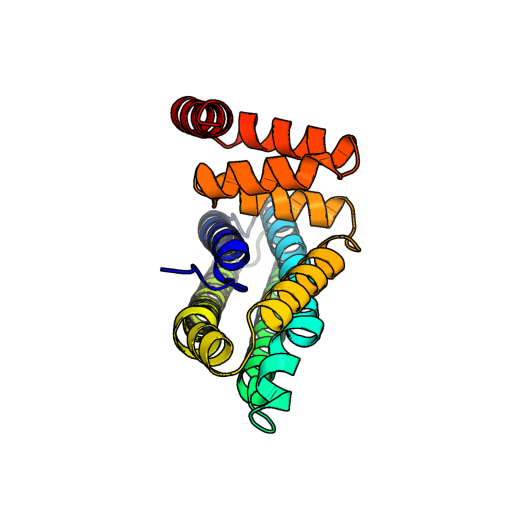112 GLY A CA 1
ATOM 927 C C . GLY A 1 112 ? 7.587 -4.438 -19.957 1.00 97.00 112 GLY A C 1
ATOM 928 O O . GLY A 1 112 ? 6.947 -4.284 -18.913 1.00 97.00 112 GLY A O 1
ATOM 929 N N . LEU A 1 113 ? 6.961 -4.617 -21.128 1.00 97.25 113 LEU A N 1
ATOM 930 C CA . LEU A 1 113 ? 5.500 -4.672 -21.234 1.00 97.25 113 LEU A CA 1
ATOM 931 C C . LEU A 1 113 ? 4.909 -5.868 -20.473 1.00 97.25 113 LEU A C 1
ATOM 933 O O . LEU A 1 113 ? 3.841 -5.740 -19.868 1.00 97.25 113 LEU A O 1
ATOM 937 N N . GLU A 1 114 ? 5.568 -7.027 -20.496 1.00 98.06 114 GLU A N 1
ATOM 938 C CA . GLU A 1 114 ? 5.106 -8.183 -19.729 1.00 98.06 114 GLU A CA 1
ATOM 939 C C . GLU A 1 114 ? 5.265 -7.970 -18.222 1.00 98.06 114 GLU A C 1
ATOM 941 O O . GLU A 1 114 ? 4.338 -8.294 -17.482 1.00 98.06 114 GLU A O 1
ATOM 946 N N . HIS A 1 115 ? 6.355 -7.347 -17.764 1.00 98.38 115 HIS A N 1
ATOM 947 C CA . HIS A 1 115 ? 6.514 -6.953 -16.361 1.00 98.38 115 HIS A CA 1
ATOM 948 C C . HIS A 1 115 ? 5.365 -6.040 -15.905 1.00 98.38 115 HIS A C 1
ATOM 950 O O . HIS A 1 115 ? 4.685 -6.327 -14.917 1.00 98.38 115 HIS A O 1
ATOM 956 N N . TYR A 1 116 ? 5.050 -5.003 -16.687 1.00 98.50 116 TYR A N 1
ATOM 957 C CA . TYR A 1 116 ? 3.907 -4.128 -16.419 1.00 98.50 116 TYR A CA 1
ATOM 958 C C . TYR A 1 116 ? 2.571 -4.892 -16.362 1.00 98.50 116 TYR A C 1
ATOM 960 O O . TYR A 1 116 ? 1.748 -4.672 -15.467 1.00 98.50 116 TYR A O 1
ATOM 968 N N . ARG A 1 117 ? 2.328 -5.817 -17.297 1.00 98.50 117 ARG A N 1
ATOM 969 C CA . ARG A 1 117 ? 1.105 -6.638 -17.297 1.00 98.50 117 ARG A CA 1
ATOM 970 C C . ARG A 1 117 ? 1.042 -7.568 -16.092 1.00 98.50 117 ARG A C 1
ATOM 972 O O . ARG A 1 117 ? -0.028 -7.710 -15.506 1.00 98.50 117 ARG A O 1
ATOM 979 N N . ALA A 1 118 ? 2.160 -8.175 -15.710 1.00 98.50 118 ALA A N 1
ATOM 980 C CA . ALA A 1 118 ? 2.251 -9.038 -14.544 1.00 98.50 118 ALA A CA 1
ATOM 981 C C . ALA A 1 118 ? 1.940 -8.267 -13.251 1.00 98.50 118 ALA A C 1
ATOM 983 O O . ALA A 1 118 ? 1.135 -8.753 -12.454 1.00 98.50 118 ALA A O 1
ATOM 984 N N . LEU A 1 119 ? 2.454 -7.039 -13.103 1.00 98.75 119 LEU A N 1
ATOM 985 C CA . LEU A 1 119 ? 2.104 -6.152 -11.988 1.00 98.75 119 LEU A CA 1
ATOM 986 C C . LEU A 1 119 ? 0.592 -5.904 -11.918 1.00 98.75 119 LEU A C 1
ATOM 988 O O . LEU A 1 119 ? -0.010 -6.027 -10.857 1.00 98.75 119 LEU A O 1
ATOM 992 N N . ASN A 1 120 ? -0.061 -5.620 -13.047 1.00 98.69 120 ASN A N 1
ATOM 993 C CA . ASN A 1 120 ? -1.510 -5.389 -13.057 1.00 98.69 120 ASN A CA 1
ATOM 994 C C . ASN A 1 120 ? -2.326 -6.653 -12.745 1.00 98.69 120 ASN A C 1
ATOM 996 O O . ASN A 1 120 ? -3.399 -6.550 -12.153 1.00 98.69 120 ASN A O 1
ATOM 1000 N N . ARG A 1 121 ? -1.831 -7.849 -13.095 1.00 98.56 121 ARG A N 1
ATOM 1001 C CA . ARG A 1 121 ? -2.462 -9.113 -12.674 1.00 98.56 121 ARG A CA 1
ATOM 1002 C C . ARG A 1 121 ? -2.342 -9.323 -11.164 1.00 98.56 121 ARG A C 1
ATOM 1004 O O . ARG A 1 121 ? -3.311 -9.766 -10.558 1.00 98.56 121 ARG A O 1
ATOM 1011 N N . PHE A 1 122 ? -1.196 -8.985 -10.566 1.00 98.69 122 PHE A N 1
ATOM 1012 C CA . PHE A 1 122 ? -1.034 -8.979 -9.108 1.00 98.69 122 PHE A CA 1
ATOM 1013 C C . PHE A 1 122 ? -2.014 -8.007 -8.453 1.00 98.69 122 PHE A C 1
ATOM 1015 O O . PHE A 1 122 ? -2.778 -8.418 -7.589 1.00 98.69 122 PHE A O 1
ATOM 1022 N N . ILE A 1 123 ? -2.065 -6.756 -8.925 1.00 98.75 123 ILE A N 1
ATOM 1023 C CA . ILE A 1 123 ? -2.976 -5.736 -8.388 1.00 98.75 123 ILE A CA 1
ATOM 1024 C C . ILE A 1 123 ? -4.429 -6.220 -8.451 1.00 98.75 123 ILE A C 1
ATOM 1026 O O . ILE A 1 123 ? -5.150 -6.096 -7.470 1.00 98.75 123 ILE A O 1
ATOM 1030 N N . ALA A 1 124 ? -4.860 -6.804 -9.573 1.00 98.69 124 ALA A N 1
ATOM 1031 C CA . ALA A 1 124 ? -6.219 -7.322 -9.707 1.00 98.69 124 ALA A CA 1
ATOM 1032 C C . ALA A 1 124 ? -6.539 -8.432 -8.690 1.00 98.69 124 ALA A C 1
ATOM 1034 O O . ALA A 1 124 ? -7.620 -8.421 -8.107 1.00 98.69 124 ALA A O 1
ATOM 1035 N N . GLY A 1 125 ? -5.609 -9.366 -8.468 1.00 98.50 125 GLY A N 1
ATOM 1036 C CA . GLY A 1 125 ? -5.772 -10.425 -7.469 1.00 98.50 125 GLY A CA 1
ATOM 1037 C C . GLY A 1 125 ? -5.785 -9.877 -6.044 1.00 98.50 125 GLY A C 1
ATOM 1038 O O . GLY A 1 125 ? -6.697 -10.173 -5.283 1.00 98.50 125 GLY A O 1
ATOM 1039 N N . TYR A 1 126 ? -4.823 -9.017 -5.716 1.00 98.62 126 TYR A N 1
ATOM 1040 C CA . TYR A 1 126 ? -4.692 -8.450 -4.380 1.00 98.62 126 TYR A CA 1
ATOM 1041 C C . TYR A 1 126 ? -5.887 -7.560 -4.011 1.00 98.62 126 TYR A C 1
ATOM 1043 O O . TYR A 1 126 ? -6.388 -7.635 -2.899 1.00 98.62 126 TYR A O 1
ATOM 1051 N N . LEU A 1 127 ? -6.439 -6.786 -4.954 1.00 98.75 127 LEU A N 1
ATOM 1052 C CA . LEU A 1 127 ? -7.669 -6.021 -4.715 1.00 98.75 127 LEU A CA 1
ATOM 1053 C C . LEU A 1 127 ? -8.881 -6.910 -4.397 1.00 98.75 127 LEU A C 1
ATOM 1055 O O . LEU A 1 127 ? -9.726 -6.490 -3.613 1.00 98.75 127 LEU A O 1
ATOM 1059 N N . ALA A 1 128 ? -8.976 -8.103 -4.994 1.00 98.56 128 ALA A N 1
ATOM 1060 C CA . ALA A 1 128 ? -10.043 -9.054 -4.682 1.00 98.56 128 ALA A CA 1
ATOM 1061 C C . ALA A 1 128 ? -9.875 -9.664 -3.282 1.00 98.56 128 ALA A C 1
ATOM 1063 O O . ALA A 1 128 ? -10.862 -9.903 -2.594 1.00 98.56 128 ALA A O 1
ATOM 1064 N N . HIS A 1 129 ? -8.632 -9.872 -2.851 1.00 98.50 129 HIS A N 1
ATOM 1065 C CA . HIS A 1 129 ? -8.319 -10.297 -1.492 1.00 98.50 129 HIS A CA 1
ATOM 1066 C C . HIS A 1 129 ? -8.710 -9.223 -0.455 1.00 98.50 129 HIS A C 1
ATOM 1068 O O . HIS A 1 129 ? -9.498 -9.519 0.440 1.00 98.50 129 HIS A O 1
ATOM 1074 N N . LEU A 1 130 ? -8.314 -7.955 -0.656 1.00 98.56 130 LEU A N 1
ATOM 1075 C CA . LEU A 1 130 ? -8.721 -6.854 0.239 1.00 98.56 130 LEU A CA 1
ATOM 1076 C C . LEU A 1 130 ? -10.253 -6.700 0.326 1.00 98.56 130 LEU A C 1
ATOM 1078 O O . LEU A 1 130 ? -10.793 -6.374 1.380 1.00 98.56 130 LEU A O 1
ATOM 1082 N N . ASP A 1 131 ? -10.960 -6.908 -0.790 1.00 98.50 131 ASP A N 1
ATOM 1083 C CA . ASP A 1 131 ? -12.430 -6.880 -0.843 1.00 98.50 131 ASP A CA 1
ATOM 1084 C C . ASP A 1 131 ? -13.051 -8.019 -0.022 1.00 98.50 131 ASP A C 1
ATOM 1086 O O . ASP A 1 131 ? -13.965 -7.780 0.763 1.00 98.50 131 ASP A O 1
ATOM 1090 N N . ARG A 1 132 ? -12.510 -9.240 -0.121 1.00 98.06 132 ARG A N 1
ATOM 1091 C CA . ARG A 1 132 ? -12.940 -10.386 0.695 1.00 98.06 132 ARG A CA 1
ATOM 1092 C C . ARG A 1 132 ? -12.786 -10.096 2.187 1.00 98.06 132 ARG A C 1
ATOM 1094 O O . ARG A 1 132 ? -13.673 -10.414 2.980 1.00 98.06 132 ARG A O 1
ATOM 1101 N N . GLU A 1 133 ? -11.678 -9.492 2.593 1.00 98.31 133 GLU A N 1
ATOM 1102 C CA . GLU A 1 133 ? -11.453 -9.141 3.995 1.00 98.31 133 GLU A CA 1
ATOM 1103 C C . GLU A 1 133 ? -12.456 -8.104 4.505 1.00 98.31 133 GLU A C 1
ATOM 1105 O O . GLU A 1 133 ? -13.013 -8.246 5.596 1.00 98.31 133 GLU A O 1
ATOM 1110 N N . GLU A 1 134 ? -12.748 -7.094 3.693 1.00 98.25 134 GLU A N 1
ATOM 1111 C CA . GLU A 1 134 ? -13.677 -6.019 4.035 1.00 98.25 134 GLU A CA 1
ATOM 1112 C C . GLU A 1 134 ? -15.151 -6.461 4.004 1.00 98.25 134 GLU A C 1
ATOM 1114 O O . GLU A 1 134 ? -15.916 -6.088 4.894 1.00 98.25 134 GLU A O 1
ATOM 1119 N N . GLU A 1 135 ? -15.561 -7.264 3.022 1.00 97.25 135 GLU A N 1
ATOM 1120 C CA . GLU A 1 135 ? -16.970 -7.620 2.797 1.00 97.25 135 GLU A CA 1
ATOM 1121 C C . GLU A 1 135 ? -17.373 -8.925 3.503 1.00 97.25 135 GLU A C 1
ATOM 1123 O O . GLU A 1 135 ? -18.479 -9.027 4.042 1.00 97.25 135 GLU A O 1
ATOM 1128 N N . ASP A 1 136 ? -16.477 -9.913 3.584 1.00 95.75 136 ASP A N 1
ATOM 1129 C CA . ASP A 1 136 ? -16.789 -11.207 4.200 1.00 95.75 136 ASP A CA 1
ATOM 1130 C C . ASP A 1 136 ? -16.250 -11.304 5.630 1.00 95.75 136 ASP A C 1
ATOM 1132 O O . ASP A 1 136 ? -16.970 -11.690 6.567 1.00 95.75 136 ASP A O 1
ATOM 1136 N N . ILE A 1 137 ? -14.974 -10.960 5.813 1.00 97.00 137 ILE A N 1
ATOM 1137 C CA . ILE A 1 137 ? -14.253 -11.233 7.058 1.00 97.00 137 ILE A CA 1
ATOM 1138 C C . ILE A 1 137 ? -14.573 -10.201 8.134 1.00 97.00 137 ILE A C 1
ATOM 1140 O O . ILE A 1 137 ? -14.882 -10.585 9.266 1.00 97.00 137 ILE A O 1
ATOM 1144 N N . GLN A 1 138 ? -14.581 -8.909 7.807 1.00 97.25 138 GLN A N 1
ATOM 1145 C CA . GLN A 1 138 ? -14.902 -7.846 8.757 1.00 97.25 138 GLN A CA 1
ATOM 1146 C C . GLN A 1 138 ? -16.298 -8.035 9.380 1.00 97.25 138 GLN A C 1
ATOM 1148 O O . GLN A 1 138 ? -16.403 -8.012 10.616 1.00 97.25 138 GLN A O 1
ATOM 1153 N N . PRO A 1 139 ? -17.373 -8.333 8.616 1.00 96.00 139 PRO A N 1
ATOM 1154 C CA . PRO A 1 139 ? -18.670 -8.617 9.218 1.00 96.00 139 PRO A CA 1
ATOM 1155 C C . PRO A 1 139 ? -18.695 -9.928 10.006 1.00 96.00 139 PRO A C 1
ATOM 1157 O O . PRO A 1 139 ? -19.458 -10.045 10.968 1.00 96.00 139 PRO A O 1
ATOM 1160 N N . ALA A 1 140 ? -17.898 -10.934 9.629 1.00 95.38 140 ALA A N 1
ATOM 1161 C CA . ALA A 1 140 ? -17.763 -12.155 10.421 1.00 95.38 140 ALA A CA 1
ATOM 1162 C C . ALA A 1 140 ? -17.114 -11.872 11.781 1.00 95.38 140 ALA A C 1
ATOM 1164 O O . ALA A 1 140 ? -17.645 -12.307 12.804 1.00 95.38 140 ALA A O 1
ATOM 1165 N N . LEU A 1 141 ? -16.042 -11.081 11.816 1.00 96.50 141 LEU A N 1
ATOM 1166 C CA . LEU A 1 141 ? -15.393 -10.634 13.048 1.00 96.50 141 LEU A CA 1
ATOM 1167 C C . LEU A 1 141 ? -16.369 -9.876 13.953 1.00 96.50 141 LEU A C 1
ATOM 1169 O O . LEU A 1 141 ? -16.488 -10.211 15.129 1.00 96.50 141 LEU A O 1
ATOM 1173 N N . TRP A 1 142 ? -17.161 -8.954 13.402 1.00 96.50 142 TRP A N 1
ATOM 1174 C CA . TRP A 1 142 ? -18.206 -8.240 14.148 1.00 96.50 142 TRP A CA 1
ATOM 1175 C C . TRP A 1 142 ? -19.279 -9.139 14.769 1.00 96.50 142 TRP A C 1
ATOM 1177 O O . TRP A 1 142 ? -19.898 -8.751 15.761 1.00 96.50 142 TRP A O 1
ATOM 1187 N N . ARG A 1 143 ? -19.529 -10.322 14.195 1.00 95.12 143 ARG A N 1
ATOM 1188 C CA . ARG A 1 143 ? -20.471 -11.312 14.746 1.00 95.12 143 ARG A CA 1
ATOM 1189 C C . ARG A 1 143 ? -19.827 -12.244 15.771 1.00 95.12 143 ARG A C 1
ATOM 1191 O O . ARG A 1 143 ? -20.537 -12.779 16.620 1.00 95.12 143 ARG A O 1
ATOM 1198 N N . LEU A 1 144 ? -18.525 -12.498 15.652 1.00 94.38 144 LEU A N 1
ATOM 1199 C CA . LEU A 1 144 ? -17.819 -13.564 16.370 1.00 94.38 144 LEU A CA 1
ATOM 1200 C C . LEU A 1 144 ? -16.948 -13.065 17.533 1.00 94.38 144 LEU A C 1
ATOM 1202 O O . LEU A 1 144 ? -16.633 -13.855 18.432 1.00 94.38 144 LEU A O 1
ATOM 1206 N N . ALA A 1 145 ? -16.559 -11.792 17.513 1.00 95.31 145 ALA A N 1
ATOM 1207 C CA . ALA A 1 145 ? -15.697 -11.159 18.502 1.00 95.31 145 ALA A CA 1
ATOM 1208 C C . ALA A 1 145 ? -16.437 -10.060 19.276 1.00 95.31 145 ALA A C 1
ATOM 1210 O O . ALA A 1 145 ? -17.376 -9.435 18.776 1.00 95.31 145 ALA A O 1
ATOM 1211 N N . THR A 1 146 ? -16.016 -9.826 20.516 1.00 95.75 146 THR A N 1
ATOM 1212 C CA . THR A 1 146 ? -16.479 -8.669 21.293 1.00 95.75 146 THR A CA 1
ATOM 1213 C C . THR A 1 146 ? -15.767 -7.393 20.844 1.00 95.75 146 THR A C 1
ATOM 1215 O O . THR A 1 146 ? -14.687 -7.443 20.260 1.00 95.75 146 THR A O 1
ATOM 1218 N N . GLU A 1 147 ? -16.334 -6.227 21.163 1.00 96.31 147 GLU A N 1
ATOM 1219 C CA . GLU A 1 147 ? -15.683 -4.941 20.873 1.00 96.31 147 GLU A CA 1
ATOM 1220 C C . GLU A 1 147 ? -14.297 -4.830 21.535 1.00 96.31 147 GLU A C 1
ATOM 1222 O O . GLU A 1 147 ? -13.359 -4.352 20.907 1.00 96.31 147 GLU A O 1
ATOM 1227 N N . ASP A 1 148 ? -14.132 -5.344 22.760 1.00 96.81 148 ASP A N 1
ATOM 1228 C CA . ASP A 1 148 ? -12.835 -5.366 23.452 1.00 96.81 148 ASP A CA 1
ATOM 1229 C C . ASP A 1 148 ? -11.808 -6.266 22.741 1.00 96.81 148 ASP A C 1
ATOM 1231 O O . ASP A 1 148 ? -10.626 -5.927 22.680 1.00 96.81 148 ASP A O 1
ATOM 1235 N N . GLU A 1 149 ? -12.242 -7.406 22.183 1.00 96.94 149 GLU A N 1
ATOM 1236 C CA . GLU A 1 149 ? -11.380 -8.281 21.376 1.00 96.94 149 GLU A CA 1
ATOM 1237 C C . GLU A 1 149 ? -10.939 -7.573 20.083 1.00 96.94 149 GLU A C 1
ATOM 1239 O O . GLU A 1 149 ? -9.761 -7.632 19.731 1.00 96.94 149 GLU A O 1
ATOM 1244 N N . LEU A 1 150 ? -11.851 -6.857 19.414 1.00 97.44 150 LEU A N 1
ATOM 1245 C CA . LEU A 1 150 ? -11.549 -6.087 18.201 1.00 97.44 150 LEU A CA 1
ATOM 1246 C C . LEU A 1 150 ? -10.607 -4.910 18.488 1.00 97.44 150 LEU A C 1
ATOM 1248 O O . LEU A 1 150 ? -9.622 -4.725 17.778 1.00 97.44 150 LEU A O 1
ATOM 1252 N N . LEU A 1 151 ? -10.856 -4.143 19.552 1.00 96.19 151 LEU A N 1
ATOM 1253 C CA . LEU A 1 151 ? -9.969 -3.059 19.985 1.00 96.19 151 LEU A CA 1
ATOM 1254 C C . LEU A 1 151 ? -8.581 -3.583 20.371 1.00 96.19 151 LEU A C 1
ATOM 1256 O O . LEU A 1 151 ? -7.574 -2.948 20.055 1.00 96.19 151 LEU A O 1
ATOM 1260 N N . GLY A 1 152 ? -8.520 -4.744 21.028 1.00 96.75 152 GLY A N 1
ATOM 1261 C CA . GLY A 1 152 ? -7.269 -5.423 21.353 1.00 96.75 152 GLY A CA 1
ATOM 1262 C C . GLY A 1 152 ? -6.488 -5.837 20.105 1.00 96.75 152 GLY A C 1
ATOM 1263 O O . GLY A 1 152 ? -5.287 -5.580 20.033 1.00 96.75 152 GLY A O 1
ATOM 1264 N N . ALA A 1 153 ? -7.166 -6.414 19.108 1.00 96.88 153 ALA A N 1
ATOM 1265 C CA . ALA A 1 153 ? -6.561 -6.769 17.826 1.00 96.88 153 ALA A CA 1
ATOM 1266 C C . ALA A 1 153 ? -6.068 -5.534 17.064 1.00 96.88 153 ALA A C 1
ATOM 1268 O O . ALA A 1 153 ? -4.919 -5.517 16.634 1.00 96.88 153 ALA A O 1
ATOM 1269 N N . LEU A 1 154 ? -6.873 -4.467 16.983 1.00 95.44 154 LEU A N 1
ATOM 1270 C CA . LEU A 1 154 ? -6.457 -3.205 16.367 1.00 95.44 154 LEU A CA 1
ATOM 1271 C C . LEU A 1 154 ? -5.241 -2.604 17.083 1.00 95.44 154 LEU A C 1
ATOM 1273 O O . LEU A 1 154 ? -4.306 -2.134 16.442 1.00 95.44 154 LEU A O 1
ATOM 1277 N N . GLY A 1 155 ? -5.230 -2.623 18.417 1.00 93.19 155 GLY A N 1
ATOM 1278 C CA . GLY A 1 155 ? -4.095 -2.157 19.212 1.00 93.19 155 GLY A CA 1
ATOM 1279 C C . GLY A 1 155 ? -2.825 -2.973 18.963 1.00 93.19 155 GLY A C 1
ATOM 1280 O O . GLY A 1 155 ? -1.753 -2.390 18.814 1.00 93.19 155 GLY A O 1
ATOM 1281 N N . GLY A 1 156 ? -2.950 -4.301 18.877 1.00 93.81 156 GLY A N 1
ATOM 1282 C CA . GLY A 1 156 ? -1.855 -5.209 18.531 1.00 93.81 156 GLY A CA 1
ATOM 1283 C C . GLY A 1 156 ? -1.320 -4.957 17.123 1.00 93.81 156 GLY A C 1
ATOM 1284 O O . GLY A 1 156 ? -0.126 -4.719 16.966 1.00 93.81 156 GLY A O 1
ATOM 1285 N N . TYR A 1 157 ? -2.215 -4.885 16.136 1.00 94.00 157 TYR A N 1
ATOM 1286 C CA . TYR A 1 157 ? -1.902 -4.558 14.746 1.00 94.00 157 TYR A CA 1
ATOM 1287 C C . TYR A 1 157 ? -1.111 -3.246 14.647 1.00 94.00 157 TYR A C 1
ATOM 1289 O O . TYR A 1 157 ? 0.009 -3.214 14.142 1.00 94.00 157 TYR A O 1
ATOM 1297 N N . LEU A 1 158 ? -1.636 -2.169 15.242 1.00 88.25 158 LEU A N 1
ATOM 1298 C CA . LEU A 1 158 ? -0.971 -0.865 15.265 1.00 88.25 158 LEU A CA 1
ATOM 1299 C C . LEU A 1 158 ? 0.357 -0.883 16.034 1.00 88.25 158 LEU A C 1
ATOM 1301 O O . LEU A 1 158 ? 1.233 -0.076 15.733 1.00 88.25 158 LEU A O 1
ATOM 1305 N N . SER A 1 159 ? 0.514 -1.755 17.033 1.00 85.25 159 SER A N 1
ATOM 1306 C CA . SER A 1 159 ? 1.788 -1.935 17.735 1.00 85.25 159 SER A CA 1
ATOM 1307 C C . SER A 1 159 ? 2.814 -2.650 16.863 1.00 85.25 159 SER A C 1
ATOM 1309 O O . SER A 1 159 ? 3.957 -2.211 16.834 1.00 85.25 159 SER A O 1
ATOM 1311 N N . GLY A 1 160 ? 2.417 -3.684 16.116 1.00 81.75 160 GLY A N 1
ATOM 1312 C CA . GLY A 1 160 ? 3.293 -4.342 15.142 1.00 81.75 160 GLY A CA 1
ATOM 1313 C C . GLY A 1 160 ? 3.810 -3.355 14.094 1.00 81.75 160 GLY A C 1
ATOM 1314 O O . GLY A 1 160 ? 4.996 -3.330 13.789 1.00 81.75 160 GLY A O 1
ATOM 1315 N N . MET A 1 161 ? 2.954 -2.427 13.654 1.00 78.31 161 MET A N 1
ATOM 1316 C CA . MET A 1 161 ? 3.356 -1.333 12.762 1.00 78.31 161 MET A CA 1
ATOM 1317 C C . MET A 1 161 ? 4.280 -0.282 13.408 1.00 78.31 161 MET A C 1
ATOM 1319 O O . MET A 1 161 ? 4.809 0.567 12.699 1.00 78.31 161 MET A O 1
ATOM 1323 N N . ARG A 1 162 ? 4.464 -0.267 14.736 1.00 72.12 162 ARG A N 1
ATOM 1324 C CA . ARG A 1 162 ? 5.391 0.663 15.416 1.00 72.12 162 ARG A CA 1
ATOM 1325 C C . ARG A 1 162 ? 6.811 0.122 15.530 1.00 72.12 162 ARG A C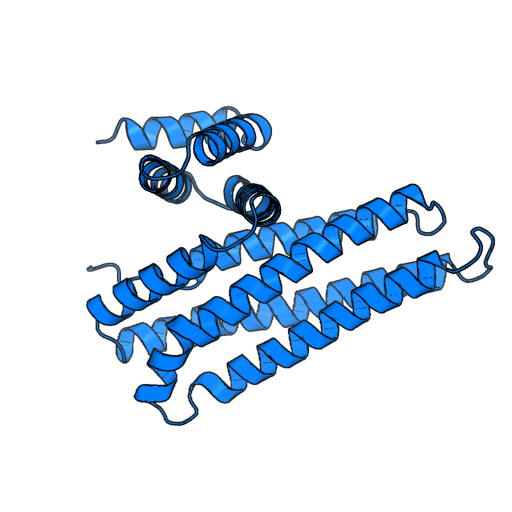 1
ATOM 1327 O O . ARG A 1 162 ? 7.721 0.927 15.703 1.00 72.12 162 ARG A O 1
ATOM 1334 N N . ASP A 1 163 ? 6.993 -1.190 15.417 1.00 76.00 163 ASP A N 1
ATOM 1335 C CA . ASP A 1 163 ? 8.302 -1.850 15.517 1.00 76.00 163 ASP A CA 1
ATOM 1336 C C . ASP A 1 163 ? 9.051 -1.895 14.167 1.00 76.00 163 ASP A C 1
ATOM 1338 O O . ASP A 1 163 ? 10.082 -2.555 14.032 1.00 76.00 163 ASP A O 1
ATOM 1342 N N . ILE A 1 164 ? 8.548 -1.165 13.168 1.00 83.69 164 ILE A N 1
ATOM 1343 C CA . ILE A 1 164 ? 9.116 -1.063 11.820 1.00 83.69 164 ILE A CA 1
ATOM 1344 C C . ILE A 1 164 ? 10.234 -0.017 11.758 1.00 83.69 164 ILE A C 1
ATOM 1346 O O . ILE A 1 164 ? 10.383 0.833 12.643 1.00 83.69 164 ILE A O 1
ATOM 1350 N N . THR A 1 165 ? 11.035 -0.050 10.693 1.00 88.88 165 THR A N 1
ATOM 1351 C CA . THR A 1 165 ? 12.122 0.919 10.534 1.00 88.88 165 THR A CA 1
ATOM 1352 C C . THR A 1 165 ? 11.579 2.342 10.301 1.00 88.88 165 THR A C 1
ATOM 1354 O O . THR A 1 165 ? 10.449 2.517 9.836 1.00 88.88 165 THR A O 1
ATOM 1357 N N . PRO A 1 166 ? 12.366 3.404 10.571 1.00 86.19 166 PRO A N 1
ATOM 1358 C CA . PRO A 1 166 ? 11.962 4.769 10.227 1.00 86.19 166 PRO A CA 1
ATOM 1359 C C . PRO A 1 166 ? 11.646 4.962 8.736 1.00 86.19 166 PRO A C 1
ATOM 1361 O O . PRO A 1 166 ? 10.820 5.807 8.390 1.00 86.19 166 PRO A O 1
ATOM 1364 N N . GLU A 1 167 ? 12.297 4.188 7.865 1.00 88.81 167 GLU A N 1
ATOM 1365 C CA . GLU A 1 167 ? 12.054 4.191 6.423 1.00 88.81 167 GLU A CA 1
ATOM 1366 C C . GLU A 1 167 ? 10.666 3.630 6.094 1.00 88.81 167 GLU A C 1
ATOM 1368 O O . GLU A 1 167 ? 9.882 4.304 5.421 1.00 88.81 167 GLU A O 1
ATOM 1373 N N . ASP A 1 168 ? 10.319 2.477 6.666 1.00 90.44 168 ASP A N 1
ATOM 1374 C CA . ASP A 1 168 ? 9.007 1.844 6.500 1.00 90.44 168 ASP A CA 1
ATOM 1375 C C . ASP A 1 168 ? 7.884 2.716 7.054 1.00 90.44 168 ASP A C 1
ATOM 1377 O O . ASP A 1 168 ? 6.855 2.904 6.406 1.00 90.44 168 ASP A O 1
ATOM 1381 N N . ALA A 1 169 ? 8.094 3.324 8.225 1.00 88.94 169 ALA A N 1
ATOM 1382 C CA . ALA A 1 169 ? 7.145 4.274 8.798 1.00 88.94 169 ALA A CA 1
ATOM 1383 C C . ALA A 1 169 ? 6.956 5.500 7.892 1.00 88.94 169 ALA A C 1
ATOM 1385 O O . ALA A 1 169 ? 5.838 5.990 7.716 1.00 88.94 169 ALA A O 1
ATOM 1386 N N . GLY A 1 170 ? 8.039 5.992 7.285 1.00 90.44 170 GLY A N 1
ATOM 1387 C CA . GLY A 1 170 ? 7.981 7.084 6.321 1.00 90.44 170 GLY A CA 1
ATOM 1388 C C . GLY A 1 170 ? 7.223 6.717 5.052 1.00 90.44 170 GLY A C 1
ATOM 1389 O O . GLY A 1 170 ? 6.418 7.517 4.570 1.00 90.44 170 GLY A O 1
ATOM 1390 N N . TYR A 1 171 ? 7.437 5.515 4.518 1.00 93.44 171 TYR A N 1
ATOM 1391 C CA . TYR A 1 171 ? 6.685 5.026 3.367 1.00 93.44 171 TYR A CA 1
ATOM 1392 C C . TYR A 1 171 ? 5.201 4.839 3.698 1.00 93.44 171 TYR A C 1
ATOM 1394 O O . TYR A 1 171 ? 4.350 5.319 2.949 1.00 93.44 171 TYR A O 1
ATOM 1402 N N . LEU A 1 172 ? 4.881 4.243 4.848 1.00 92.56 172 LEU A N 1
ATOM 1403 C CA . LEU A 1 172 ? 3.509 4.076 5.316 1.00 92.56 172 LEU A CA 1
ATOM 1404 C C . LEU A 1 172 ? 2.763 5.419 5.366 1.00 92.56 172 LEU A C 1
ATOM 1406 O O . LEU A 1 172 ? 1.664 5.543 4.828 1.00 92.56 172 LEU A O 1
ATOM 1410 N N . LEU A 1 173 ? 3.374 6.466 5.933 1.00 92.38 173 LEU A N 1
ATOM 1411 C CA . LEU A 1 173 ? 2.761 7.798 5.945 1.00 92.38 173 LEU A CA 1
ATOM 1412 C C . LEU A 1 173 ? 2.554 8.362 4.531 1.00 92.38 173 LEU A C 1
ATOM 1414 O O . LEU A 1 173 ? 1.513 8.969 4.275 1.00 92.38 173 LEU A O 1
ATOM 1418 N N . LYS A 1 174 ? 3.496 8.142 3.601 1.00 94.56 174 LYS A N 1
ATOM 1419 C CA . LYS A 1 174 ? 3.373 8.588 2.199 1.00 94.56 174 LYS A CA 1
ATOM 1420 C C . LYS A 1 174 ? 2.189 7.948 1.477 1.00 94.56 174 LYS A C 1
ATOM 1422 O O . LYS A 1 174 ? 1.629 8.586 0.592 1.00 94.56 174 LYS A O 1
ATOM 1427 N N . ILE A 1 175 ? 1.811 6.720 1.829 1.00 96.06 175 ILE A N 1
ATOM 1428 C CA . ILE A 1 175 ? 0.662 6.040 1.215 1.00 96.06 175 ILE A CA 1
ATOM 1429 C C . ILE A 1 175 ? -0.645 6.277 1.983 1.00 96.06 175 ILE A C 1
ATOM 1431 O O . ILE A 1 175 ? -1.708 6.307 1.373 1.00 96.06 175 ILE A O 1
ATOM 1435 N N . MET A 1 176 ? -0.586 6.507 3.300 1.00 94.88 176 MET A N 1
ATOM 1436 C CA . MET A 1 176 ? -1.761 6.792 4.133 1.00 94.88 176 MET A CA 1
ATOM 1437 C C . MET A 1 176 ? -2.299 8.209 3.939 1.00 94.88 176 MET A C 1
ATOM 1439 O O . MET A 1 176 ? -3.493 8.384 3.712 1.00 94.88 176 MET A O 1
ATOM 1443 N N . VAL A 1 177 ? -1.435 9.227 4.033 1.00 95.06 177 VAL A N 1
ATOM 1444 C CA . VAL A 1 177 ? -1.841 10.644 4.003 1.00 95.06 177 VAL A CA 1
ATOM 1445 C C . VAL A 1 177 ? -2.722 10.991 2.794 1.00 95.06 177 VAL A C 1
ATOM 1447 O O . VAL A 1 177 ? -3.793 11.561 2.998 1.00 95.06 177 VAL A O 1
ATOM 1450 N N . PRO A 1 178 ? -2.342 10.649 1.550 1.00 95.00 178 PRO A N 1
ATOM 1451 C CA . PRO A 1 178 ? -3.164 10.963 0.382 1.00 95.00 178 PRO A CA 1
ATOM 1452 C C . PRO A 1 178 ? -4.361 10.017 0.199 1.00 95.00 178 PRO A C 1
ATOM 1454 O O . PRO A 1 178 ? -5.225 10.289 -0.632 1.00 95.00 178 PRO A O 1
ATOM 1457 N N . ALA A 1 179 ? -4.418 8.899 0.928 1.00 96.44 179 ALA A N 1
ATOM 1458 C CA . ALA A 1 179 ? -5.505 7.929 0.829 1.00 96.44 179 ALA A CA 1
ATOM 1459 C C . ALA A 1 179 ? -6.685 8.247 1.759 1.00 96.44 179 ALA A C 1
ATOM 1461 O O . ALA A 1 179 ? -7.779 7.709 1.570 1.00 96.44 179 ALA A O 1
ATOM 1462 N N . TYR A 1 180 ? -6.457 9.051 2.799 1.00 95.50 180 TYR A N 1
ATOM 1463 C CA . TYR A 1 180 ? -7.394 9.221 3.907 1.00 95.50 180 TYR A CA 1
ATOM 1464 C C . TYR A 1 180 ? -8.277 10.454 3.733 1.00 95.50 180 TYR A C 1
ATOM 1466 O O . TYR A 1 180 ? -7.878 11.477 3.179 1.00 95.50 180 TYR A O 1
ATOM 1474 N N . ASP A 1 181 ? -9.502 10.353 4.236 1.00 93.06 181 ASP A N 1
ATOM 1475 C CA . ASP A 1 181 ? -10.416 11.478 4.337 1.00 93.06 181 ASP A CA 1
ATOM 1476 C C . ASP A 1 181 ? -10.055 12.387 5.534 1.00 93.06 181 ASP A C 1
ATOM 1478 O O . ASP A 1 181 ? -9.222 12.035 6.378 1.00 93.06 181 ASP A O 1
ATOM 1482 N N . PRO A 1 182 ? -10.662 13.584 5.645 1.00 92.31 182 PRO A N 1
ATOM 1483 C CA . PRO A 1 182 ? -10.322 14.513 6.718 1.00 92.31 182 PRO A CA 1
ATOM 1484 C C . PRO A 1 182 ? -10.560 13.995 8.145 1.00 92.31 182 PRO A C 1
ATOM 1486 O O . PRO A 1 182 ? -9.862 14.429 9.063 1.00 92.31 182 PRO A O 1
ATOM 1489 N N . ASP A 1 183 ? -11.540 13.114 8.364 1.00 91.12 183 ASP A N 1
ATOM 1490 C CA . ASP A 1 183 ? -11.826 12.553 9.689 1.00 91.12 183 ASP A CA 1
ATOM 1491 C C . ASP A 1 183 ? -10.808 11.474 10.070 1.00 91.12 183 ASP A C 1
ATOM 1493 O O . ASP A 1 183 ? -10.343 11.449 11.211 1.00 91.12 183 ASP A O 1
ATOM 1497 N N . GLU A 1 184 ? -10.418 10.627 9.119 1.00 93.00 184 GLU A N 1
ATOM 1498 C CA . GLU A 1 184 ? -9.354 9.637 9.302 1.00 93.00 184 GLU A CA 1
ATOM 1499 C C . GLU A 1 184 ? -7.997 10.311 9.537 1.00 93.00 184 GLU A C 1
ATOM 1501 O O . GLU A 1 184 ? -7.271 9.939 10.462 1.00 93.00 184 GLU A O 1
ATOM 1506 N N . LEU A 1 185 ? -7.671 11.354 8.762 1.00 92.75 185 LEU A N 1
ATOM 1507 C CA . LEU A 1 185 ? -6.451 12.140 8.954 1.00 92.75 185 LEU A CA 1
ATOM 1508 C C . LEU A 1 185 ? -6.408 12.786 10.337 1.00 92.75 185 LEU A C 1
ATOM 1510 O O . LEU A 1 185 ? -5.370 12.721 10.997 1.00 92.75 185 LEU A O 1
ATOM 1514 N N . ARG A 1 186 ? -7.526 13.347 10.823 1.00 90.69 186 ARG A N 1
ATOM 1515 C CA . ARG A 1 186 ? -7.607 13.845 12.207 1.00 90.69 186 ARG A CA 1
ATOM 1516 C C . ARG A 1 186 ? -7.202 12.751 13.194 1.00 90.69 186 ARG A C 1
ATOM 1518 O O . ARG A 1 186 ? -6.368 13.002 14.058 1.00 90.69 186 ARG A O 1
ATOM 1525 N N . THR A 1 187 ? -7.747 11.544 13.056 1.00 89.00 187 THR A N 1
ATOM 1526 C CA . THR A 1 187 ? -7.414 10.428 13.950 1.00 89.00 187 THR A CA 1
ATOM 1527 C C . THR A 1 187 ? -5.936 10.028 13.868 1.00 89.00 187 THR A C 1
ATOM 1529 O O . THR A 1 187 ? -5.339 9.707 14.896 1.00 89.00 187 THR A O 1
ATOM 1532 N N . VAL A 1 188 ? -5.310 10.078 12.687 1.00 89.75 188 VAL A N 1
ATOM 1533 C CA . VAL A 1 188 ? -3.859 9.848 12.541 1.00 89.75 188 VAL A CA 1
ATOM 1534 C C . VAL A 1 188 ? -3.056 10.890 13.324 1.00 89.75 188 VAL A C 1
ATOM 1536 O O . VAL A 1 188 ? -2.173 10.527 14.099 1.00 89.75 188 VAL A O 1
ATOM 1539 N N . PHE A 1 189 ? -3.390 12.172 13.187 1.00 90.62 189 PHE A N 1
ATOM 1540 C CA . PHE A 1 189 ? -2.749 13.260 13.931 1.00 90.62 189 PHE A CA 1
ATOM 1541 C C . PHE A 1 189 ? -2.946 13.147 15.450 1.00 90.62 189 PHE A C 1
ATOM 1543 O O . PHE A 1 189 ? -1.981 13.309 16.193 1.00 90.62 189 PHE A O 1
ATOM 1550 N N . GLU A 1 190 ? -4.156 12.828 15.918 1.00 89.19 190 GLU A N 1
ATOM 1551 C CA . GLU A 1 190 ? -4.433 12.610 17.347 1.00 89.19 190 GLU A CA 1
ATOM 1552 C C . GLU A 1 190 ? -3.578 11.464 17.906 1.00 89.19 190 GLU A C 1
ATOM 1554 O O . GLU A 1 190 ? -2.992 11.577 18.980 1.00 89.19 190 GLU A O 1
ATOM 1559 N N . ARG A 1 191 ? -3.430 10.368 17.151 1.00 84.06 191 ARG A N 1
ATOM 1560 C CA . ARG A 1 191 ? -2.554 9.248 17.533 1.00 84.06 191 ARG A CA 1
ATOM 1561 C C . ARG A 1 191 ? -1.074 9.630 17.510 1.00 84.06 191 ARG A C 1
ATOM 1563 O O . ARG A 1 191 ? -0.303 9.122 18.327 1.00 84.06 191 ARG A O 1
ATOM 1570 N N . ALA A 1 192 ? -0.677 10.513 16.597 1.00 86.31 192 ALA A N 1
ATOM 1571 C CA . ALA A 1 192 ? 0.695 10.979 16.473 1.00 86.31 192 ALA A CA 1
ATOM 1572 C C . ALA A 1 192 ? 1.136 11.865 17.651 1.00 86.31 192 ALA A C 1
ATOM 1574 O O . ALA A 1 192 ? 2.337 12.007 17.855 1.00 86.31 192 ALA A O 1
ATOM 1575 N N . GLU A 1 193 ? 0.226 12.409 18.475 1.00 85.50 193 GLU A N 1
ATOM 1576 C CA . GLU A 1 193 ? 0.589 13.187 19.676 1.00 85.50 193 GLU A CA 1
ATOM 1577 C C . GLU A 1 193 ? 1.507 12.412 20.638 1.00 85.50 193 GLU A C 1
ATOM 1579 O O . GLU A 1 193 ? 2.387 13.006 21.261 1.00 85.50 193 GLU A O 1
ATOM 1584 N N . GLY A 1 194 ? 1.342 11.086 20.715 1.00 81.12 194 GLY A N 1
ATOM 1585 C CA . GLY A 1 194 ? 2.188 10.188 21.507 1.00 81.12 194 GLY A CA 1
ATOM 1586 C C . GLY A 1 194 ? 3.416 9.632 20.773 1.00 81.12 194 GLY A C 1
ATOM 1587 O O . GLY A 1 194 ? 4.133 8.815 21.348 1.00 81.12 194 GLY A O 1
ATOM 1588 N N . ALA A 1 195 ? 3.648 10.018 19.515 1.00 81.50 195 ALA A N 1
ATOM 1589 C CA . ALA A 1 195 ? 4.749 9.521 18.692 1.00 81.50 195 ALA A CA 1
ATOM 1590 C C . ALA A 1 195 ? 6.029 10.377 18.839 1.00 81.50 195 ALA A C 1
ATOM 1592 O O . ALA A 1 195 ? 5.960 11.542 19.262 1.00 81.50 195 ALA A O 1
ATOM 1593 N N . PRO A 1 196 ? 7.209 9.840 18.457 1.00 82.44 196 PRO A N 1
ATOM 1594 C CA . PRO A 1 196 ? 8.448 10.611 18.376 1.00 82.44 196 PRO A CA 1
ATOM 1595 C C . PRO A 1 196 ? 8.279 11.905 17.575 1.00 82.44 196 PRO A C 1
ATOM 1597 O O . PRO A 1 196 ? 7.434 12.013 16.681 1.00 82.44 196 PRO A O 1
ATOM 1600 N N . LYS A 1 197 ? 9.077 12.922 17.911 1.00 85.50 197 LYS A N 1
ATOM 1601 C CA . LYS A 1 197 ? 8.979 14.250 17.293 1.00 85.50 197 LYS A CA 1
ATOM 1602 C C . LYS A 1 197 ? 9.177 14.170 15.775 1.00 85.50 197 LYS A C 1
ATOM 1604 O O . LYS A 1 197 ? 8.434 14.801 15.034 1.00 85.50 197 LYS A O 1
ATOM 1609 N N . GLU A 1 198 ? 10.112 13.341 15.342 1.00 83.06 198 GLU A N 1
ATOM 1610 C CA . GLU A 1 198 ? 10.494 13.114 13.953 1.00 83.06 198 GLU A CA 1
ATOM 1611 C C . GLU A 1 198 ? 9.321 12.544 13.139 1.00 83.06 198 GLU A C 1
ATOM 1613 O O . GLU A 1 198 ? 9.035 13.013 12.040 1.00 83.06 198 GLU A O 1
ATOM 1618 N N . ALA A 1 199 ? 8.576 11.590 13.711 1.00 81.12 199 ALA A N 1
ATOM 1619 C CA . ALA A 1 199 ? 7.390 11.014 13.078 1.00 81.12 199 ALA A CA 1
ATOM 1620 C C . ALA A 1 199 ? 6.261 12.048 12.932 1.00 81.12 199 ALA A C 1
ATOM 1622 O O . ALA A 1 199 ? 5.599 12.109 11.895 1.00 81.12 199 ALA A O 1
ATOM 1623 N N . ARG A 1 200 ? 6.070 12.906 13.945 1.00 88.06 200 ARG A N 1
ATOM 1624 C CA . ARG A 1 200 ? 5.111 14.018 13.869 1.00 88.06 200 ARG A CA 1
ATOM 1625 C C . ARG A 1 200 ? 5.501 15.024 12.792 1.00 88.06 200 ARG A C 1
ATOM 1627 O O . ARG A 1 200 ? 4.660 15.380 11.975 1.00 88.06 200 ARG A O 1
ATOM 1634 N N . GLU A 1 201 ? 6.755 15.469 12.772 1.00 90.44 201 GLU A N 1
ATOM 1635 C CA . GLU A 1 201 ? 7.257 16.417 11.767 1.00 90.44 201 GLU A CA 1
ATOM 1636 C C . GLU A 1 201 ? 7.106 15.864 10.344 1.00 90.44 201 GLU A C 1
ATOM 1638 O O . GLU A 1 201 ? 6.659 16.586 9.453 1.00 90.44 201 GLU A O 1
ATOM 1643 N N . MET A 1 202 ? 7.379 14.571 10.147 1.00 89.69 202 MET A N 1
ATOM 1644 C CA . MET A 1 202 ? 7.162 13.896 8.868 1.00 89.69 202 MET A CA 1
ATOM 1645 C C . MET A 1 202 ? 5.685 13.874 8.457 1.00 89.69 202 MET A C 1
ATOM 1647 O O . MET A 1 202 ? 5.375 14.204 7.314 1.00 89.69 202 MET A O 1
ATOM 1651 N N . LEU A 1 203 ? 4.765 13.553 9.375 1.00 91.44 203 LEU A N 1
ATOM 1652 C CA . LEU A 1 203 ? 3.325 13.602 9.105 1.00 91.44 203 LEU A CA 1
ATOM 1653 C C . LEU A 1 203 ? 2.882 15.007 8.666 1.00 91.44 203 LEU A C 1
ATOM 1655 O O . LEU A 1 203 ? 2.182 15.137 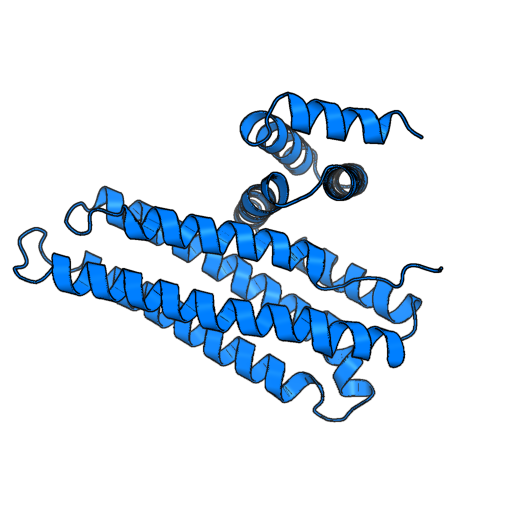7.661 1.00 91.44 203 LEU A O 1
ATOM 1659 N N . TYR A 1 204 ? 3.315 16.061 9.369 1.00 91.50 204 TYR A N 1
ATOM 1660 C CA . TYR A 1 204 ? 3.005 17.443 8.980 1.00 91.50 204 TYR A CA 1
ATOM 1661 C C . TYR A 1 204 ? 3.556 17.780 7.588 1.00 91.50 204 TYR A C 1
ATOM 1663 O O . TYR A 1 204 ? 2.800 18.250 6.739 1.00 91.50 204 TYR A O 1
ATOM 1671 N N . ALA A 1 205 ? 4.831 17.481 7.323 1.00 92.62 205 ALA A N 1
ATOM 1672 C CA . ALA A 1 205 ? 5.469 17.773 6.039 1.00 92.62 205 ALA A CA 1
ATOM 1673 C C . ALA A 1 205 ? 4.809 17.030 4.860 1.00 92.62 205 ALA A C 1
ATOM 1675 O O . ALA A 1 205 ? 4.609 17.602 3.785 1.00 92.62 205 ALA A O 1
ATOM 1676 N N . LEU A 1 206 ? 4.428 15.763 5.049 1.00 92.62 206 LEU A N 1
ATOM 1677 C CA . LEU A 1 206 ? 3.707 14.988 4.035 1.00 92.62 206 LEU A CA 1
ATOM 1678 C C . LEU A 1 206 ? 2.311 15.556 3.788 1.00 92.62 206 LEU A C 1
ATOM 1680 O O . LEU A 1 206 ? 1.909 15.730 2.644 1.00 92.62 206 LEU A O 1
ATOM 1684 N N . THR A 1 207 ? 1.597 15.925 4.848 1.00 91.44 207 THR A N 1
ATOM 1685 C CA . THR A 1 207 ? 0.260 16.515 4.720 1.00 91.44 207 THR A CA 1
ATOM 1686 C C . THR A 1 207 ? 0.316 17.837 3.947 1.00 91.44 207 THR A C 1
ATOM 1688 O O . THR A 1 207 ? -0.493 18.054 3.050 1.00 91.44 207 THR A O 1
ATOM 1691 N N . GLU A 1 208 ? 1.295 18.701 4.231 1.00 90.75 208 GLU A N 1
ATOM 1692 C CA . GLU A 1 208 ? 1.482 19.970 3.512 1.00 90.75 208 GLU A CA 1
ATOM 1693 C C . GLU A 1 208 ? 1.888 19.794 2.045 1.00 90.75 208 GLU A C 1
ATOM 1695 O O . GLU A 1 208 ? 1.498 20.602 1.203 1.00 90.75 208 GLU A O 1
ATOM 1700 N N . SER A 1 209 ? 2.674 18.761 1.734 1.00 93.50 209 SER A N 1
ATOM 1701 C CA . SER A 1 209 ? 3.179 18.528 0.376 1.00 93.50 209 SER A CA 1
ATOM 1702 C C . SER A 1 209 ? 2.225 17.732 -0.515 1.00 93.50 209 SER A C 1
ATOM 1704 O O . SER A 1 209 ? 2.247 17.918 -1.731 1.00 93.50 209 SER A O 1
ATOM 1706 N N . MET A 1 210 ? 1.399 16.855 0.061 1.00 92.88 210 MET A N 1
ATOM 1707 C CA . MET A 1 210 ? 0.555 15.926 -0.697 1.00 92.88 210 MET A CA 1
ATOM 1708 C C . MET A 1 210 ? -0.909 16.361 -0.783 1.00 92.88 210 MET A C 1
ATOM 1710 O O . MET A 1 210 ? -1.585 15.985 -1.738 1.00 92.88 210 MET A O 1
ATOM 1714 N N . LEU A 1 211 ? -1.406 17.145 0.180 1.00 92.00 211 LEU A N 1
ATOM 1715 C CA . LEU A 1 211 ? -2.795 17.600 0.184 1.00 92.00 211 LEU A CA 1
ATOM 1716 C C . LEU A 1 211 ? -2.941 18.994 -0.429 1.00 92.00 211 LEU A C 1
ATOM 1718 O O . LEU A 1 211 ? -2.136 19.901 -0.215 1.00 92.00 211 LEU A O 1
ATOM 1722 N N . SER A 1 212 ? -4.036 19.205 -1.152 1.00 90.62 212 SER A N 1
ATOM 1723 C CA . SER A 1 212 ? -4.425 20.523 -1.642 1.00 90.62 212 SER A CA 1
ATOM 1724 C C . SER A 1 212 ? -4.788 21.472 -0.495 1.00 90.62 212 SER A C 1
ATOM 1726 O O . SER A 1 212 ? -5.186 21.069 0.601 1.00 90.62 212 SER A O 1
ATOM 1728 N N . THR A 1 213 ? -4.777 22.781 -0.770 1.00 89.81 213 THR A N 1
ATOM 1729 C CA . THR A 1 213 ? -5.214 23.808 0.194 1.00 89.81 213 THR A CA 1
ATOM 1730 C C . THR A 1 213 ? -6.628 23.551 0.729 1.00 89.81 213 THR A C 1
ATOM 1732 O O . THR A 1 213 ? -6.913 23.831 1.893 1.00 89.81 213 THR A O 1
ATOM 1735 N N . LYS A 1 214 ? -7.519 23.006 -0.110 1.00 91.31 214 LYS A N 1
ATOM 1736 C CA . LYS A 1 214 ? -8.898 22.683 0.275 1.00 91.31 214 LYS A CA 1
ATOM 1737 C C . LYS A 1 214 ? -8.950 21.500 1.246 1.00 91.31 214 LYS A C 1
ATOM 1739 O O . LYS A 1 214 ? -9.696 21.562 2.219 1.00 91.31 214 LYS A O 1
ATOM 1744 N N . GLU A 1 215 ? -8.167 20.454 0.998 1.00 90.75 215 GLU A N 1
ATOM 1745 C CA . GLU A 1 215 ? -8.082 19.275 1.871 1.00 90.75 215 GLU A CA 1
ATOM 1746 C C . GLU A 1 215 ? -7.459 19.636 3.222 1.00 90.75 215 GLU A C 1
ATOM 1748 O O . GLU A 1 215 ? -8.031 19.320 4.263 1.00 90.75 215 GLU A O 1
ATOM 1753 N N . LEU A 1 216 ? -6.378 20.421 3.221 1.00 88.50 216 LEU A N 1
ATOM 1754 C CA . LEU A 1 216 ? -5.764 20.947 4.445 1.00 88.50 216 LEU A CA 1
ATOM 1755 C C . LEU A 1 216 ? -6.748 21.764 5.291 1.00 88.50 216 LEU A C 1
ATOM 1757 O O . LEU A 1 216 ? -6.797 21.613 6.512 1.00 88.50 216 LEU A O 1
ATOM 1761 N N . ALA A 1 217 ? -7.545 22.631 4.660 1.00 90.31 217 ALA A N 1
ATOM 1762 C CA . ALA A 1 217 ? -8.567 23.405 5.360 1.00 90.31 217 ALA A CA 1
ATOM 1763 C C . ALA A 1 217 ? -9.660 22.505 5.960 1.00 90.31 217 ALA A C 1
ATOM 1765 O O . ALA A 1 217 ? -10.119 22.759 7.074 1.00 90.31 217 ALA A O 1
ATOM 1766 N N . ALA A 1 218 ? -10.051 21.439 5.254 1.00 90.44 218 ALA A N 1
ATOM 1767 C CA . ALA A 1 218 ? -11.021 20.472 5.756 1.00 90.44 218 ALA A CA 1
ATOM 1768 C C . ALA A 1 218 ? -10.493 19.717 6.986 1.00 90.44 218 ALA A C 1
ATOM 1770 O O . ALA A 1 218 ? -11.218 19.601 7.971 1.00 90.44 218 ALA A O 1
ATOM 1771 N N . VAL A 1 219 ? -9.229 19.277 6.966 1.00 87.62 219 VAL A N 1
ATOM 1772 C CA . VAL A 1 219 ? -8.573 18.632 8.118 1.00 87.62 219 VAL A CA 1
ATOM 1773 C C . VAL A 1 219 ? -8.532 19.582 9.317 1.00 87.62 219 VAL A C 1
ATOM 1775 O O . VAL A 1 219 ? -8.969 19.214 10.404 1.00 87.62 219 VAL A O 1
ATOM 1778 N N . LYS A 1 220 ? -8.093 20.836 9.124 1.00 87.56 220 LYS A N 1
ATOM 1779 C CA . LYS A 1 220 ? -8.050 21.854 10.193 1.00 87.56 220 LYS A CA 1
ATOM 1780 C C . LYS A 1 220 ? -9.417 22.076 10.840 1.00 87.56 220 LYS A C 1
ATOM 1782 O O . LYS A 1 220 ? -9.521 22.050 12.062 1.00 87.56 220 LYS A O 1
ATOM 1787 N N . LYS A 1 221 ? -10.473 22.191 10.030 1.00 90.81 221 LYS A N 1
ATOM 1788 C CA . LYS A 1 221 ? -11.850 22.346 10.518 1.00 90.81 221 LYS A CA 1
ATOM 1789 C C . LYS A 1 221 ? -12.268 21.207 11.455 1.00 90.81 221 LYS A C 1
ATOM 1791 O O . LYS A 1 221 ? -12.961 21.452 12.436 1.00 90.81 221 LYS A O 1
ATOM 1796 N N . ARG A 1 222 ? -11.817 19.969 11.208 1.00 88.44 222 ARG A N 1
ATOM 1797 C CA . ARG A 1 222 ? -12.132 18.819 12.075 1.00 88.44 222 ARG A CA 1
ATOM 1798 C C . ARG A 1 222 ? -11.488 18.877 13.456 1.00 88.44 222 ARG A C 1
ATOM 1800 O O . ARG A 1 222 ? -12.014 18.236 14.363 1.00 88.44 222 ARG A O 1
ATOM 1807 N N . PHE A 1 223 ? -10.400 19.626 13.629 1.00 83.25 223 PHE A N 1
ATOM 1808 C CA . PHE A 1 223 ? -9.824 19.902 14.949 1.00 83.25 223 PHE A CA 1
ATOM 1809 C C . PHE A 1 223 ? -10.578 20.998 15.708 1.00 83.25 223 PHE A C 1
ATOM 1811 O O . PHE A 1 223 ? -10.605 20.970 16.936 1.00 83.25 223 PHE A O 1
ATOM 1818 N N . GLU A 1 224 ? -11.181 21.949 14.991 1.00 84.06 224 GLU A N 1
ATOM 1819 C CA . GLU A 1 224 ? -11.918 23.086 15.564 1.00 84.06 224 GLU A CA 1
ATOM 1820 C C . GLU A 1 224 ? -13.341 22.720 16.011 1.00 84.06 224 GLU A C 1
ATOM 1822 O O . GLU A 1 224 ? -13.881 23.357 16.906 1.00 84.06 224 GLU A O 1
ATOM 1827 N N . GLU A 1 225 ? -13.947 21.687 15.420 1.00 81.06 225 GLU A N 1
ATOM 1828 C CA . GLU A 1 225 ? -15.299 21.193 15.746 1.00 81.06 225 GLU A CA 1
ATOM 1829 C C . GLU A 1 225 ? -15.380 20.392 17.075 1.00 81.06 225 GLU A C 1
ATOM 1831 O O . GLU A 1 225 ? -16.349 19.661 17.284 1.00 81.06 225 GLU A O 1
ATOM 1836 N N . ARG A 1 226 ? -14.376 20.514 17.958 1.00 58.19 226 ARG A N 1
ATOM 1837 C CA . ARG A 1 226 ? -14.308 19.872 19.286 1.00 58.19 226 ARG A CA 1
ATOM 1838 C C . ARG A 1 226 ? -15.177 20.558 20.340 1.00 58.19 226 ARG A C 1
ATOM 1840 O O . ARG A 1 226 ? -15.131 21.804 20.439 1.00 58.19 226 ARG A O 1
#

pLDDT: mean 93.4, std 7.13, range [41.53, 98.75]

Secondary structure (DSSP, 8-state):
---PPPSSHHHHHHHHHHHHHHHHHHTT--TT-HHHHHHHHHHHHHHHHHHHHHHHHIIIIIHHHHHTTSTTTTHHHHHHHHHHHHHHHHHHHHHHHHHTS-TT-TTHHHHHHHHHHHHHHHHHHHHHHHHHIIIIIHHHHHHHS-HHHHHHHHHHHHHHTTSS-HHHHHHHHHHHGGGS-HHHHHHHHHHHTTS-HHHHHHHHHHHHHHS-HHHHHHHHHHHHT-